Protein 6EHD (pdb70)

Structure (mmCIF, N/CA/C/O backbone):
data_6EHD
#
_entry.id   6EHD
#
_cell.length_a   143.880
_cell.length_b   75.840
_cell.length_c   49.670
_cell.angle_alpha   90.00
_cell.angle_beta   92.06
_cell.angle_gamma   90.00
#
_symmetry.space_group_name_H-M   'C 1 2 1'
#
loop_
_entity.id
_entity.type
_entity.pdbx_description
1 polymer 'OmpT protein'
2 non-polymer (HYDROXYETHYLOXY)TRI(ETHYLOXY)OCTANE
3 non-polymer '2-(N-MORPHOLINO)-ETHANESULFONIC ACID'
4 water water
#
loop_
_atom_site.group_PDB
_atom_site.id
_atom_site.type_symbol
_atom_site.label_atom_id
_atom_site.label_alt_id
_atom_site.label_comp_id
_atom_site.label_asym_id
_atom_site.label_entity_id
_atom_site.label_seq_id
_atom_site.pdbx_PDB_ins_code
_atom_site.Cartn_x
_atom_site.Cartn_y
_atom_site.Cartn_z
_atom_site.occupancy
_atom_site.B_iso_or_equiv
_atom_site.auth_seq_id
_atom_site.auth_comp_id
_atom_site.auth_asym_id
_atom_site.auth_atom_id
_atom_site.pdbx_PDB_model_num
ATOM 1 N N . ALA A 1 1 ? 27.396 14.020 7.697 1.00 86.57 1 ALA A N 1
ATOM 2 C CA . ALA A 1 1 ? 28.308 15.201 7.790 1.00 78.29 1 ALA A CA 1
ATOM 3 C C . ALA A 1 1 ? 27.980 16.228 6.692 1.00 81.54 1 ALA A C 1
ATOM 4 O O . ALA A 1 1 ? 26.994 16.053 5.973 1.00 84.80 1 ALA A O 1
ATOM 6 N N . GLU A 1 2 ? 28.795 17.284 6.578 1.00 91.92 2 GLU A N 1
ATOM 7 C CA . GLU A 1 2 ? 28.593 18.364 5.584 1.00 91.47 2 GLU A CA 1
ATOM 8 C C . GLU A 1 2 ? 28.463 17.847 4.109 1.00 84.13 2 GLU A C 1
ATOM 9 O O . GLU A 1 2 ? 29.464 17.772 3.380 1.00 46.82 2 GLU A O 1
ATOM 15 N N . ILE A 1 3 ? 27.227 17.497 3.706 1.00 93.07 3 ILE A N 1
ATOM 16 C CA . ILE A 1 3 ? 26.873 17.249 2.280 1.00 103.24 3 ILE A CA 1
ATOM 17 C C . ILE A 1 3 ? 27.142 18.495 1.375 1.00 102.35 3 ILE A C 1
ATOM 18 O O . ILE A 1 3 ? 26.378 19.469 1.400 1.00 94.29 3 ILE A O 1
ATOM 23 N N . LEU A 1 4 ? 28.247 18.459 0.612 1.00 102.94 4 LEU A N 1
ATOM 24 C CA . LEU A 1 4 ? 28.508 19.417 -0.481 1.00 105.75 4 LEU A CA 1
ATOM 25 C C . LEU A 1 4 ? 27.607 19.100 -1.678 1.00 105.92 4 LEU A C 1
ATOM 26 O O . LEU A 1 4 ? 26.973 19.999 -2.233 1.00 114.64 4 LEU A O 1
ATOM 31 N N . LYS A 1 5 ? 27.579 17.825 -2.068 1.00 105.73 5 LYS A N 1
ATOM 32 C CA . LYS A 1 5 ? 26.841 17.332 -3.239 1.00 102.74 5 LYS A CA 1
ATOM 33 C C . LYS A 1 5 ? 25.914 16.159 -2.784 1.00 100.19 5 LYS A C 1
ATOM 34 O O . LYS A 1 5 ? 26.186 15.541 -1.733 1.00 71.52 5 LYS A O 1
ATOM 40 N N . SER A 1 6 ? 24.814 15.907 -3.532 1.00 95.21 6 SER A N 1
ATOM 41 C CA . SER A 1 6 ? 23.836 14.807 -3.249 1.00 94.78 6 SER A CA 1
ATOM 42 C C . SER A 1 6 ? 22.829 14.515 -4.420 1.00 98.30 6 SER A C 1
ATOM 43 O O . SER A 1 6 ? 22.268 15.460 -4.967 1.00 95.38 6 SER A O 1
ATOM 46 N N . ASP A 1 7 ? 22.621 13.222 -4.768 1.00 100.98 7 ASP A N 1
ATOM 47 C CA . ASP A 1 7 ? 21.670 12.703 -5.825 1.00 98.51 7 ASP A CA 1
ATOM 48 C C . ASP A 1 7 ? 21.801 11.137 -5.936 1.00 100.90 7 ASP A C 1
ATOM 49 O O . ASP A 1 7 ? 21.520 10.443 -4.960 1.00 103.90 7 ASP A O 1
ATOM 54 N N . ALA A 1 8 ? 22.189 10.585 -7.098 1.00 89.65 8 ALA A N 1
ATOM 55 C CA . ALA A 1 8 ? 22.826 9.270 -7.173 1.00 74.91 8 ALA A CA 1
ATOM 56 C C . ALA A 1 8 ? 24.296 9.363 -6.687 1.00 75.19 8 ALA A C 1
ATOM 57 O O . ALA A 1 8 ? 24.918 8.328 -6.340 1.00 53.56 8 ALA A O 1
ATOM 59 N N . GLY A 1 9 ? 24.860 10.585 -6.703 1.00 64.61 9 GLY A N 1
ATOM 60 C CA . GLY A 1 9 ? 26.196 10.868 -6.136 1.00 62.13 9 GLY A CA 1
ATOM 61 C C . GLY A 1 9 ? 26.114 11.725 -4.863 1.00 61.92 9 GLY A C 1
ATOM 62 O O . GLY A 1 9 ? 25.232 12.574 -4.776 1.00 54.99 9 GLY A O 1
ATOM 63 N N . THR A 1 10 ? 27.017 11.503 -3.900 1.00 54.09 10 THR A N 1
ATOM 64 C CA . THR A 1 10 ? 27.176 12.365 -2.678 1.00 45.81 10 THR A CA 1
ATOM 65 C C . THR A 1 10 ? 28.631 12.634 -2.402 1.00 42.98 10 THR A C 1
ATOM 66 O O . THR A 1 10 ? 29.498 11.739 -2.577 1.00 38.23 10 THR A O 1
ATOM 70 N N . VAL A 1 11 ? 28.956 13.872 -2.007 1.00 37.41 11 VAL A N 1
ATOM 71 C CA . VAL A 1 11 ? 30.286 14.228 -1.631 1.00 35.00 11 VAL A CA 1
ATOM 72 C C . VAL A 1 11 ? 30.116 14.749 -0.131 1.00 45.38 11 VAL A C 1
ATOM 73 O O . VAL A 1 11 ? 29.315 15.652 0.082 1.00 40.12 11 VAL A O 1
ATOM 77 N N . ASP A 1 12 ? 30.769 14.096 0.851 1.00 39.90 12 ASP A N 1
ATOM 78 C CA A ASP A 1 12 ? 30.610 14.466 2.283 0.50 37.88 12 ASP A CA 1
ATOM 79 C CA B ASP A 1 12 ? 30.624 14.363 2.333 0.50 37.38 12 ASP A CA 1
ATOM 80 C C . ASP A 1 12 ? 31.934 14.957 2.810 1.00 37.17 12 ASP A C 1
ATOM 81 O O . ASP A 1 12 ? 32.904 14.254 2.816 1.00 35.38 12 ASP A O 1
ATOM 90 N N . PHE A 1 13 ? 31.985 16.222 3.233 1.00 34.43 13 PHE A N 1
ATOM 91 C CA . PHE A 1 13 ? 33.179 16.780 3.893 1.00 37.15 13 PHE A CA 1
ATOM 92 C C . PHE A 1 13 ? 32.979 16.550 5.417 1.00 35.79 13 PHE A C 1
ATOM 93 O O . PHE A 1 13 ? 31.900 16.820 5.911 1.00 39.66 13 PHE A O 1
ATOM 101 N N . TYR A 1 14 ? 33.949 15.941 6.098 1.00 31.30 14 TYR A N 1
ATOM 102 C CA . TYR A 1 14 ? 33.707 15.495 7.528 1.00 29.34 14 TYR A CA 1
ATOM 103 C C . TYR A 1 14 ? 34.975 15.720 8.300 1.00 32.83 14 TYR A C 1
ATOM 104 O O . TYR A 1 14 ? 36.017 15.911 7.710 1.00 27.96 14 TYR A O 1
ATOM 113 N N . GLY A 1 15 ? 34.907 15.682 9.659 1.00 28.96 15 GLY A N 1
ATOM 114 C CA . GLY A 1 15 ? 36.125 15.696 10.427 1.00 28.68 15 GLY A CA 1
ATOM 115 C C . GLY A 1 15 ? 35.840 15.778 11.973 1.00 25.42 15 GLY A C 1
ATOM 116 O O . GLY A 1 15 ? 34.650 15.787 12.380 1.00 26.34 15 GLY A O 1
ATOM 117 N N . GLN A 1 16 ? 36.938 15.917 12.687 1.00 26.26 16 GLN A N 1
ATOM 118 C CA . GLN A 1 16 ? 36.926 16.112 14.198 1.00 25.49 16 GLN A CA 1
ATOM 119 C C . GLN A 1 16 ? 38.034 17.020 14.604 1.00 27.01 16 GLN A C 1
ATOM 120 O O . GLN A 1 16 ? 39.200 16.831 14.157 1.00 26.61 16 GLN A O 1
ATOM 126 N N . LEU A 1 17 ? 37.743 18.006 15.470 1.00 25.07 17 LEU A N 1
ATOM 127 C CA . LEU A 1 17 ? 38.823 18.670 16.212 1.00 22.90 17 LEU A CA 1
ATOM 128 C C . LEU A 1 17 ? 38.790 18.223 17.692 1.00 23.04 17 LEU A C 1
ATOM 129 O O . LEU A 1 17 ? 37.709 18.054 18.230 1.00 26.29 17 LEU A O 1
ATOM 134 N N . ARG A 1 18 ? 39.948 17.910 18.226 1.00 23.63 18 ARG A N 1
ATOM 135 C CA . ARG A 1 18 ? 40.088 17.385 19.616 1.00 25.78 18 ARG A CA 1
ATOM 136 C C . ARG A 1 18 ? 41.059 18.254 20.454 1.00 29.13 18 ARG A C 1
ATOM 137 O O . ARG A 1 18 ? 42.121 18.671 19.968 1.00 30.22 18 ARG A O 1
ATOM 145 N N . THR A 1 19 ? 40.721 18.472 21.729 1.00 26.33 19 THR A N 1
ATOM 146 C CA . THR A 1 19 ? 41.683 18.973 22.740 1.00 24.42 19 THR A CA 1
ATOM 147 C C . THR A 1 19 ? 41.728 17.984 23.926 1.00 27.53 19 THR A C 1
ATOM 148 O O . THR A 1 19 ? 40.689 17.699 24.511 1.00 25.07 19 THR A O 1
ATOM 152 N N . GLU A 1 20 ? 42.894 17.469 24.232 1.00 24.40 20 GLU A N 1
ATOM 153 C CA . GLU A 1 20 ? 43.090 16.409 25.283 1.00 28.46 20 GLU A CA 1
ATOM 154 C C . GLU A 1 20 ? 44.284 16.786 26.199 1.00 30.02 20 GLU A C 1
ATOM 155 O O . GLU A 1 20 ? 45.337 17.267 25.695 1.00 30.23 20 GLU A O 1
ATOM 161 N N . LEU A 1 21 ? 44.087 16.596 27.508 1.00 28.48 21 LEU A N 1
ATOM 162 C CA . LEU A 1 21 ? 45.109 16.774 28.546 1.00 25.69 21 LEU A CA 1
ATOM 163 C C . LEU A 1 21 ? 45.324 15.418 29.203 1.00 29.23 21 LEU A C 1
ATOM 164 O O . LEU A 1 21 ? 44.323 14.796 29.634 1.00 26.84 21 LEU A O 1
ATOM 169 N N . LYS A 1 22 ? 46.586 14.975 29.237 1.00 28.25 22 LYS A N 1
ATOM 170 C CA . LYS A 1 22 ? 46.964 13.676 29.843 1.00 33.27 22 LYS A CA 1
ATOM 171 C C . LYS A 1 22 ? 47.895 13.864 31.071 1.00 40.31 22 LYS A C 1
ATOM 172 O O . LYS A 1 22 ? 48.874 14.673 30.993 1.00 34.63 22 LYS A O 1
ATOM 178 N N . PHE A 1 23 ? 47.566 13.172 32.179 1.00 32.19 23 PHE A N 1
ATOM 179 C CA . PHE A 1 23 ? 48.347 13.266 33.442 1.00 31.82 23 PHE A CA 1
ATOM 180 C C . PHE A 1 23 ? 48.869 11.869 33.767 1.00 36.49 23 PHE A C 1
ATOM 181 O O . PHE A 1 23 ? 48.126 11.029 34.284 1.00 33.47 23 PHE A O 1
ATOM 189 N N . LEU A 1 24 ? 50.085 11.589 33.354 1.00 34.58 24 LEU A N 1
ATOM 190 C CA . LEU A 1 24 ? 50.672 10.241 33.502 1.00 41.85 24 LEU A CA 1
ATOM 191 C C . LEU A 1 24 ? 51.544 10.196 34.793 1.00 46.45 24 LEU A C 1
ATOM 192 O O . LEU A 1 24 ? 52.274 11.132 35.047 1.00 45.83 24 LEU A O 1
ATOM 197 N N . GLU A 1 25 ? 51.403 9.157 35.610 1.00 47.22 25 GLU A N 1
ATOM 198 C CA . GLU A 1 25 ? 52.286 8.956 36.825 1.00 49.41 25 GLU A CA 1
ATOM 199 C C . GLU A 1 25 ? 53.718 9.459 36.610 1.00 56.07 25 GLU A C 1
ATOM 200 O O . GLU A 1 25 ? 54.395 8.995 35.665 1.00 53.94 25 GLU A O 1
ATOM 206 N N . ASP A 1 26 ? 54.152 10.413 37.462 1.00 59.85 26 ASP A N 1
ATOM 207 C CA . ASP A 1 26 ? 55.538 10.943 37.500 1.00 67.88 26 ASP A CA 1
ATOM 208 C C . ASP A 1 26 ? 55.884 11.823 36.301 1.00 70.77 26 ASP A C 1
ATOM 209 O O . ASP A 1 26 ? 57.058 11.864 35.891 1.00 69.52 26 ASP A O 1
ATOM 214 N N . LYS A 1 27 ? 54.890 12.529 35.748 1.00 60.90 27 LYS A N 1
ATOM 215 C CA . LYS A 1 27 ? 55.142 13.418 34.595 1.00 57.45 27 LYS A CA 1
ATOM 216 C C . LYS A 1 27 ? 54.315 14.671 34.703 1.00 51.74 27 LYS A C 1
ATOM 217 O O . LYS A 1 27 ? 53.290 14.678 35.382 1.00 53.79 27 LYS A O 1
ATOM 223 N N . ASP A 1 28 ? 54.766 15.747 34.060 1.00 49.00 28 ASP A N 1
ATOM 224 C CA . ASP A 1 28 ? 53.993 16.980 33.983 1.00 50.73 28 ASP A CA 1
ATOM 225 C C . ASP A 1 28 ? 52.832 16.750 33.004 1.00 41.10 28 ASP A C 1
ATOM 226 O O . ASP A 1 28 ? 52.995 15.991 32.061 1.00 40.86 28 ASP A O 1
ATOM 231 N N . PRO A 1 29 ? 51.730 17.476 33.171 1.00 42.96 29 PRO A N 1
ATOM 232 C CA . PRO A 1 29 ? 50.605 17.440 32.209 1.00 44.04 29 PRO A CA 1
ATOM 233 C C . PRO A 1 29 ? 50.984 17.718 30.743 1.00 46.67 29 PRO A C 1
ATOM 234 O O . PRO A 1 29 ? 51.759 18.589 30.463 1.00 41.22 29 PRO A O 1
ATOM 238 N N . THR A 1 30 ? 50.381 16.992 29.813 1.00 39.71 30 THR A N 1
ATOM 239 C CA . THR A 1 30 ? 50.600 17.104 28.363 1.00 42.74 30 THR A CA 1
ATOM 240 C C . THR A 1 30 ? 49.295 17.638 27.738 1.00 45.77 30 THR A C 1
ATOM 241 O O . THR A 1 30 ? 48.180 17.305 28.196 1.00 37.37 30 THR A O 1
ATOM 245 N N . ILE A 1 31 ? 49.390 18.554 26.783 1.00 40.80 31 ILE A N 1
ATOM 246 C CA . ILE A 1 31 ? 48.185 19.168 26.202 1.00 37.13 31 ILE A CA 1
ATOM 247 C C . ILE A 1 31 ? 48.365 18.917 24.708 1.00 47.35 31 ILE A C 1
ATOM 248 O O . ILE A 1 31 ? 49.458 18.801 24.222 1.00 44.46 31 ILE A O 1
ATOM 253 N N . GLY A 1 32 ? 47.332 18.876 23.928 1.00 45.15 32 GLY A N 1
ATOM 254 C CA . GLY A 1 32 ? 47.643 18.569 22.496 1.00 54.42 32 GLY A CA 1
ATOM 255 C C . GLY A 1 32 ? 48.048 17.172 21.96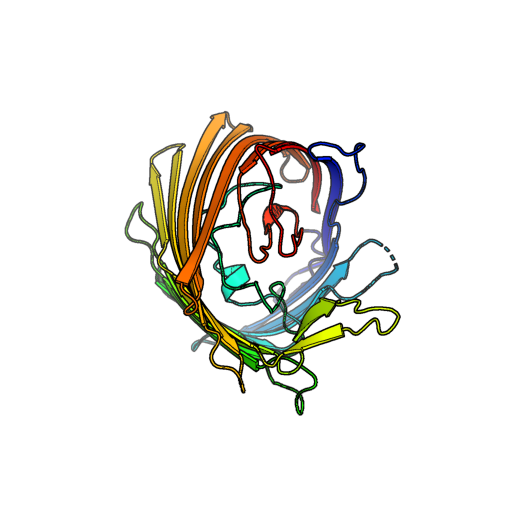8 1.00 55.00 32 GLY A C 1
ATOM 256 O O . GLY A 1 32 ? 48.513 17.057 20.805 1.00 59.30 32 GLY A O 1
ATOM 257 N N . SER A 1 33 ? 47.765 16.085 22.687 1.00 54.57 33 SER A N 1
ATOM 258 C CA . SER A 1 33 ? 47.815 14.718 22.033 1.00 52.78 33 SER A CA 1
ATOM 259 C C . SER A 1 33 ? 46.534 14.393 21.222 1.00 64.90 33 SER A C 1
ATOM 260 O O . SER A 1 33 ? 46.432 13.322 20.555 1.00 51.65 33 SER A O 1
ATOM 263 N N . GLY A 1 34 ? 45.534 15.287 21.294 1.00 58.72 34 GLY A N 1
ATOM 264 C CA . GLY A 1 34 ? 44.276 15.085 20.592 1.00 54.54 34 GLY A CA 1
ATOM 265 C C . GLY A 1 34 ? 44.431 14.937 19.086 1.00 58.78 34 GLY A C 1
ATOM 266 O O . GLY A 1 34 ? 44.731 15.959 18.449 1.00 41.59 34 GLY A O 1
ATOM 267 N N . SER A 1 35 ? 44.095 13.713 18.576 1.00 42.10 35 SER A N 1
ATOM 268 C CA . SER A 1 35 ? 44.081 13.257 17.158 1.00 38.16 35 SER A CA 1
ATOM 269 C C . SER A 1 35 ? 42.993 13.836 16.140 1.00 36.87 35 SER A C 1
ATOM 270 O O . SER A 1 35 ? 42.201 13.172 15.506 1.00 37.99 35 SER A O 1
ATOM 273 N N . SER A 1 36 ? 43.176 15.073 15.808 1.00 31.33 36 SER A N 1
ATOM 274 C CA . SER A 1 36 ? 42.250 15.773 14.934 1.00 29.11 36 SER A CA 1
ATOM 275 C C . SER A 1 36 ? 42.432 15.345 13.443 1.00 26.87 36 SER A C 1
ATOM 276 O O . SER A 1 36 ? 43.547 15.030 13.034 1.00 29.73 36 SER A O 1
ATOM 279 N N . ARG A 1 37 ? 41.370 15.436 12.679 1.00 24.44 37 ARG A N 1
ATOM 280 C CA . ARG A 1 37 ? 41.418 15.019 11.249 1.00 28.15 37 ARG A CA 1
ATOM 281 C C . ARG A 1 37 ? 40.348 15.672 10.418 1.00 30.16 37 ARG A C 1
ATOM 282 O O . ARG A 1 37 ? 39.359 16.144 10.940 1.00 29.45 37 ARG A O 1
ATOM 290 N N . ALA A 1 38 ? 40.501 15.641 9.056 1.00 28.74 38 ALA A N 1
ATOM 291 C CA . ALA A 1 38 ? 39.490 16.144 8.189 1.00 28.26 38 ALA A CA 1
ATOM 292 C C . ALA A 1 38 ? 39.591 15.363 6.836 1.00 29.71 38 ALA A C 1
ATOM 293 O O . ALA A 1 38 ? 40.643 15.068 6.400 1.00 29.62 38 ALA A O 1
ATOM 295 N N . GLY A 1 39 ? 38.483 15.024 6.248 1.00 29.02 39 GLY A N 1
ATOM 296 C CA . GLY A 1 39 ? 38.519 14.277 4.927 1.00 28.34 39 GLY A CA 1
ATOM 297 C C . GLY A 1 39 ? 37.327 14.590 4.023 1.00 30.92 39 GLY A C 1
ATOM 298 O O . GLY A 1 39 ? 36.429 15.397 4.373 1.00 31.84 39 GLY A O 1
ATOM 299 N N . VAL A 1 40 ? 37.297 13.891 2.860 1.00 28.70 40 VAL A N 1
ATOM 300 C CA . VAL A 1 40 ? 36.169 13.881 1.946 1.00 29.92 40 VAL A CA 1
ATOM 301 C C . VAL A 1 40 ? 35.903 12.443 1.523 1.00 27.59 40 VAL A C 1
ATOM 302 O O . VAL A 1 40 ? 36.867 11.674 1.322 1.00 31.25 40 VAL A O 1
ATOM 306 N N . ASP A 1 41 ? 34.629 12.095 1.534 1.00 28.99 41 ASP A N 1
ATOM 307 C CA . ASP A 1 41 ? 34.070 10.769 1.220 1.00 31.61 41 ASP A CA 1
ATOM 308 C C . ASP A 1 41 ? 33.038 10.936 0.088 1.00 35.31 41 ASP A C 1
ATOM 309 O O . ASP A 1 41 ? 31.900 11.438 0.288 1.00 37.60 41 ASP A O 1
ATOM 314 N N . ALA A 1 42 ? 33.426 10.502 -1.125 1.00 33.02 42 ALA A N 1
ATOM 315 C CA . ALA A 1 42 ? 32.565 10.580 -2.315 1.00 30.93 42 ALA A CA 1
ATOM 316 C C . ALA A 1 42 ? 32.024 9.173 -2.718 1.00 30.43 42 ALA A C 1
ATOM 317 O O . ALA A 1 42 ? 32.796 8.209 -2.735 1.00 30.77 42 ALA A O 1
ATOM 319 N N . ASN A 1 43 ? 30.717 9.061 -2.909 1.00 33.92 43 ASN A N 1
ATOM 320 C CA . ASN A 1 43 ? 30.030 7.799 -3.241 1.00 37.94 43 ASN A CA 1
ATOM 321 C C . ASN A 1 43 ? 29.159 8.004 -4.480 1.00 42.98 43 ASN A C 1
ATOM 322 O O . ASN A 1 43 ? 28.543 9.069 -4.664 1.00 41.11 43 ASN A O 1
ATOM 327 N N . TYR A 1 44 ? 29.132 6.991 -5.348 1.00 36.84 44 TYR A N 1
ATOM 328 C CA . TYR A 1 44 ? 28.283 7.059 -6.517 1.00 38.79 44 TYR A CA 1
ATOM 329 C C . TYR A 1 44 ? 27.712 5.679 -6.814 1.00 38.23 44 TYR A C 1
ATOM 330 O O . TYR A 1 44 ? 28.471 4.728 -6.975 1.00 36.51 44 TYR A O 1
ATOM 339 N N . THR A 1 45 ? 26.393 5.581 -6.907 1.00 36.35 45 THR A N 1
ATOM 340 C CA . THR A 1 45 ? 25.691 4.353 -7.226 1.00 40.22 45 THR A CA 1
ATOM 341 C C . THR A 1 45 ? 25.479 4.277 -8.743 1.00 40.44 45 THR A C 1
ATOM 342 O O . THR A 1 45 ? 24.850 5.150 -9.346 1.00 41.72 45 THR A O 1
ATOM 346 N N . VAL A 1 46 ? 26.029 3.264 -9.358 1.00 38.81 46 VAL A N 1
ATOM 347 C CA . VAL A 1 46 ? 25.911 3.039 -10.851 1.00 40.01 46 VAL A CA 1
ATOM 348 C C . VAL A 1 46 ? 24.574 2.353 -11.092 1.00 46.86 46 VAL A C 1
ATOM 349 O O . VAL A 1 46 ? 23.767 2.830 -11.871 1.00 50.67 46 VAL A O 1
ATOM 353 N N . ASN A 1 47 ? 24.306 1.276 -10.366 1.00 46.49 47 ASN A N 1
ATOM 354 C CA . ASN A 1 47 ? 23.000 0.649 -10.305 1.00 48.57 47 ASN A CA 1
ATOM 355 C C . ASN A 1 47 ? 22.820 -0.216 -9.042 1.00 57.22 47 ASN A C 1
ATOM 356 O O . ASN A 1 47 ? 23.676 -0.222 -8.173 1.00 51.73 47 ASN A O 1
ATOM 361 N N . ASP A 1 48 ? 21.671 -0.890 -8.945 1.00 57.22 48 ASP A N 1
ATOM 362 C CA . ASP A 1 48 ? 21.334 -1.886 -7.931 1.00 62.90 48 ASP A CA 1
ATOM 363 C C . ASP A 1 48 ? 22.489 -2.848 -7.539 1.00 54.72 48 ASP A C 1
ATOM 364 O O . ASP A 1 48 ? 22.545 -3.345 -6.426 1.00 58.76 48 ASP A O 1
ATOM 369 N N . SER A 1 49 ? 23.346 -3.151 -8.503 1.00 44.51 49 SER A N 1
ATOM 370 C CA . SER A 1 49 ? 24.419 -4.114 -8.378 1.00 47.21 49 SER A CA 1
ATOM 371 C C . SER A 1 49 ? 25.867 -3.525 -8.276 1.00 40.65 49 SER A C 1
ATOM 372 O O . SER A 1 49 ? 26.833 -4.287 -8.269 1.00 37.92 49 SER A O 1
ATOM 375 N N . LEU A 1 50 ? 26.041 -2.210 -8.246 1.00 37.45 50 LEU A N 1
ATOM 376 C CA . LEU A 1 50 ? 27.421 -1.683 -8.334 1.00 34.69 50 LEU A CA 1
ATOM 377 C C . LEU A 1 50 ? 27.485 -0.240 -7.843 1.00 35.91 50 LEU A C 1
ATOM 378 O O . LEU A 1 50 ? 26.735 0.660 -8.353 1.00 33.61 50 LEU A O 1
ATOM 383 N N . ALA A 1 51 ? 28.441 0.021 -6.957 1.00 34.49 51 ALA A N 1
ATOM 384 C CA . ALA A 1 51 ? 28.721 1.396 -6.474 1.00 32.55 51 ALA A CA 1
ATOM 385 C C . ALA A 1 51 ? 30.226 1.644 -6.308 1.00 31.57 51 ALA A C 1
ATOM 386 O O . ALA A 1 51 ? 30.991 0.720 -6.116 1.00 30.09 51 ALA A O 1
ATOM 388 N N . LEU A 1 52 ? 30.666 2.896 -6.428 1.00 28.49 52 LEU A N 1
ATOM 389 C CA . LEU A 1 52 ? 32.056 3.295 -6.356 1.00 28.21 52 LEU A CA 1
ATOM 390 C C . LEU A 1 52 ? 32.241 4.335 -5.174 1.00 28.92 52 LEU A C 1
ATOM 391 O O . LEU A 1 52 ? 31.312 5.093 -4.863 1.00 34.96 52 LEU A O 1
ATOM 396 N N . GLN A 1 53 ? 33.415 4.333 -4.605 1.00 28.16 53 GLN A N 1
ATOM 397 C CA . GLN A 1 53 ? 33.797 5.199 -3.495 1.00 28.81 53 GLN A CA 1
ATOM 398 C C . GLN A 1 53 ? 35.196 5.702 -3.697 1.00 30.09 53 GLN A C 1
ATOM 399 O O . GLN A 1 53 ? 36.117 4.978 -4.082 1.00 27.62 53 GLN A O 1
ATOM 405 N N . GLY A 1 54 ? 35.390 6.991 -3.409 1.00 26.53 54 GLY A N 1
ATOM 406 C CA . GLY A 1 54 ? 36.738 7.556 -3.338 1.00 27.45 54 GLY A CA 1
ATOM 407 C C . GLY A 1 54 ? 36.824 8.389 -1.999 1.00 32.10 54 GLY A C 1
ATOM 408 O O . GLY A 1 54 ? 36.040 9.251 -1.798 1.00 31.60 54 GLY A O 1
ATOM 409 N N . LYS A 1 55 ? 37.779 8.087 -1.142 1.00 28.67 55 LYS A N 1
ATOM 410 C CA . LYS A 1 55 ? 37.892 8.747 0.222 1.00 28.47 55 LYS A CA 1
ATOM 411 C C . LYS A 1 55 ? 39.320 9.139 0.501 1.00 29.53 55 LYS A C 1
ATOM 412 O O . LYS A 1 55 ? 40.249 8.350 0.274 1.00 29.50 55 LYS A O 1
ATOM 418 N N . VAL A 1 56 ? 39.559 10.332 1.105 1.00 25.27 56 VAL A N 1
ATOM 419 C CA . VAL A 1 56 ? 40.859 10.664 1.517 1.00 26.63 56 VAL A CA 1
ATOM 420 C C . VAL A 1 56 ? 40.708 11.446 2.875 1.00 28.51 56 VAL A C 1
ATOM 421 O O . VAL A 1 56 ? 39.750 12.148 3.031 1.00 28.82 56 VAL A O 1
ATOM 425 N N . GLU A 1 57 ? 41.603 11.160 3.790 1.00 29.36 57 GLU A N 1
ATOM 426 C CA . GLU A 1 57 ? 41.573 11.735 5.161 1.00 27.99 57 GLU A CA 1
ATOM 427 C C . GLU A 1 57 ? 42.925 12.225 5.492 1.00 29.42 57 GLU A C 1
ATOM 428 O O . GLU A 1 57 ? 43.929 11.473 5.356 1.00 28.88 57 GLU A O 1
ATOM 434 N N . PHE A 1 58 ? 43.005 13.455 6.011 1.00 29.82 58 PHE A N 1
ATOM 435 C CA . PHE A 1 58 ? 44.267 14.065 6.396 1.00 28.81 58 PHE A CA 1
ATOM 436 C C . PHE A 1 58 ? 44.314 14.375 7.954 1.00 32.90 58 PHE A C 1
ATOM 437 O O . PHE A 1 58 ? 43.277 14.572 8.589 1.00 28.80 58 PHE A O 1
ATOM 445 N N . ALA A 1 59 ? 45.496 14.371 8.516 1.00 35.72 59 ALA A N 1
ATOM 446 C CA . ALA A 1 59 ? 45.691 14.728 9.922 1.00 39.01 59 ALA A CA 1
ATOM 447 C C . ALA A 1 59 ? 45.831 16.187 9.947 1.00 51.75 59 ALA A C 1
ATOM 448 O O . ALA A 1 59 ? 46.399 16.799 9.015 1.00 48.22 59 ALA A O 1
ATOM 450 N N . LEU A 1 60 ? 45.375 16.744 11.070 1.00 60.64 60 LEU A N 1
ATOM 451 C CA . LEU A 1 60 ? 45.356 18.184 11.257 1.00 62.28 60 LEU A CA 1
ATOM 452 C C . LEU A 1 60 ? 46.414 18.506 12.304 1.00 71.80 60 LEU A C 1
ATOM 453 O O . LEU A 1 60 ? 46.132 18.501 13.522 1.00 70.05 60 LEU A O 1
ATOM 458 N N . LYS A 1 61 ? 47.637 18.735 11.792 1.00 75.73 61 LYS A N 1
ATOM 459 C CA . LYS A 1 61 ? 48.799 19.095 12.590 1.00 82.94 61 LYS A CA 1
ATOM 460 C C . LYS A 1 61 ? 49.168 20.568 12.362 1.00 84.61 61 LYS A C 1
ATOM 461 O O . LYS A 1 61 ? 49.034 21.397 13.261 1.00 84.30 61 LYS A O 1
ATOM 467 N N . ASP A 1 65 ? 53.940 19.197 8.423 1.00 84.73 65 ASP A N 1
ATOM 468 C CA . ASP A 1 65 ? 52.661 19.561 9.019 1.00 86.24 65 ASP A CA 1
ATOM 469 C C . ASP A 1 65 ? 51.557 18.554 8.575 1.00 87.86 65 ASP A C 1
ATOM 470 O O . ASP A 1 65 ? 51.457 17.481 9.186 1.00 82.69 65 ASP A O 1
ATOM 475 N N . MET A 1 66 ? 50.777 18.844 7.518 1.00 81.37 66 MET A N 1
ATOM 476 C CA . MET A 1 66 ? 49.642 17.967 7.099 1.00 84.08 66 MET A CA 1
ATOM 477 C C . MET A 1 66 ? 50.097 16.729 6.291 1.00 76.31 66 MET A C 1
ATOM 478 O O . MET A 1 66 ? 51.060 16.796 5.508 1.00 64.22 66 MET A O 1
ATOM 483 N N . TYR A 1 67 ? 49.406 15.605 6.493 1.00 54.04 67 TYR A N 1
ATOM 484 C CA . TYR A 1 67 ? 49.833 14.338 5.926 1.00 45.54 67 TYR A CA 1
ATOM 485 C C . TYR A 1 67 ? 48.580 13.448 5.742 1.00 44.27 67 TYR A C 1
ATOM 486 O O . TYR A 1 67 ? 47.560 13.661 6.384 1.00 37.75 67 TYR A O 1
ATOM 495 N N . VAL A 1 68 ? 48.694 12.454 4.876 1.00 36.50 68 VAL A N 1
ATOM 496 C CA . VAL A 1 68 ? 47.560 11.585 4.485 1.00 34.80 68 VAL A CA 1
ATOM 497 C C . VAL A 1 68 ? 47.388 10.443 5.483 1.00 34.40 68 VAL A C 1
ATOM 498 O O . VAL A 1 68 ? 48.349 9.670 5.737 1.00 35.89 68 VAL A O 1
ATOM 502 N N . ARG A 1 69 ? 46.198 10.332 6.088 1.00 32.03 69 ARG A N 1
ATOM 503 C CA . ARG A 1 69 ? 45.954 9.215 7.064 1.00 33.02 69 ARG A CA 1
ATOM 504 C C . ARG A 1 69 ? 45.441 7.957 6.353 1.00 30.40 69 ARG A C 1
ATOM 505 O O . ARG A 1 69 ? 45.873 6.830 6.667 1.00 32.18 69 ARG A O 1
ATOM 513 N N . ASN A 1 70 ? 44.447 8.168 5.475 1.00 30.41 70 ASN A N 1
ATOM 514 C CA . ASN A 1 70 ? 43.850 7.085 4.625 1.00 28.06 70 ASN A CA 1
ATOM 515 C C . ASN A 1 70 ? 43.662 7.641 3.224 1.00 29.68 70 ASN A C 1
ATOM 516 O O . ASN A 1 70 ? 43.351 8.832 3.076 1.00 27.56 70 ASN A O 1
ATOM 521 N N . HIS A 1 71 ? 43.700 6.739 2.213 1.00 28.09 71 HIS A N 1
ATOM 522 C CA . HIS A 1 71 ? 43.420 7.114 0.802 1.00 29.09 71 HIS A CA 1
ATOM 523 C C . HIS A 1 71 ? 42.909 5.833 0.097 1.00 26.51 71 HIS A C 1
ATOM 524 O O . HIS A 1 71 ? 43.642 4.845 -0.010 1.00 30.99 71 HIS A O 1
ATOM 531 N N . ILE A 1 72 ? 41.643 5.864 -0.279 1.00 27.30 72 ILE A N 1
ATOM 532 C CA . ILE A 1 72 ? 40.899 4.651 -0.611 1.00 30.89 72 ILE A CA 1
ATOM 533 C C . ILE A 1 72 ? 40.147 4.818 -1.939 1.00 32.57 72 ILE A C 1
ATOM 534 O O . ILE A 1 72 ? 39.459 5.833 -2.162 1.00 30.81 72 ILE A O 1
ATOM 539 N N . LEU A 1 73 ? 40.204 3.762 -2.770 1.00 30.67 73 LEU A N 1
ATOM 540 C CA . LEU A 1 73 ? 39.266 3.526 -3.855 1.00 31.39 73 LEU A CA 1
ATOM 541 C C . LEU A 1 73 ? 38.464 2.242 -3.588 1.00 30.83 73 LEU A C 1
ATOM 542 O O . LEU A 1 73 ? 39.044 1.196 -3.397 1.00 30.38 73 LEU A O 1
ATOM 547 N N . GLY A 1 74 ? 37.158 2.333 -3.614 1.00 27.71 74 GLY A N 1
ATOM 548 C CA . GLY A 1 74 ? 36.263 1.270 -3.242 1.00 33.09 74 GLY A CA 1
ATOM 549 C C . GLY A 1 74 ? 35.275 0.872 -4.359 1.00 33.70 74 GLY A C 1
ATOM 550 O O . GLY A 1 74 ? 34.744 1.740 -5.077 1.00 29.10 74 GLY A O 1
ATOM 551 N N . VAL A 1 75 ? 34.971 -0.430 -4.414 1.00 30.05 75 VAL A N 1
ATOM 552 C CA . VAL A 1 75 ? 34.061 -1.004 -5.385 1.00 28.34 75 VAL A CA 1
ATOM 553 C C . VAL A 1 75 ? 33.110 -1.940 -4.656 1.00 30.24 75 VAL A C 1
ATOM 554 O O . VAL A 1 75 ? 33.558 -2.988 -4.174 1.00 30.53 75 VAL A O 1
ATOM 558 N N . LYS A 1 76 ? 31.844 -1.599 -4.600 1.00 29.66 76 LYS A N 1
ATOM 559 C CA . LYS A 1 76 ? 30.850 -2.410 -3.955 1.00 35.92 76 LYS A CA 1
ATOM 560 C C . LYS A 1 76 ? 29.948 -3.136 -4.983 1.00 36.88 76 LYS A C 1
ATOM 561 O O . LYS A 1 76 ? 29.339 -2.494 -5.826 1.00 35.55 76 LYS A O 1
ATOM 567 N N . THR A 1 77 ? 29.805 -4.437 -4.814 1.00 33.09 77 THR A N 1
ATOM 568 C CA . THR A 1 77 ? 29.130 -5.379 -5.732 1.00 36.75 77 THR A CA 1
ATOM 569 C C . THR A 1 77 ? 28.278 -6.363 -4.944 1.00 47.29 77 THR A C 1
ATOM 570 O O . THR A 1 77 ? 28.412 -6.482 -3.700 1.00 37.62 77 THR A O 1
ATOM 574 N N . ASN A 1 78 ? 27.472 -7.149 -5.657 1.00 42.84 78 ASN A N 1
ATOM 575 C CA . ASN A 1 78 ? 26.701 -8.207 -5.010 1.00 43.96 78 ASN A CA 1
ATOM 576 C C . ASN A 1 78 ? 27.544 -9.355 -4.380 1.00 39.02 78 ASN A C 1
ATOM 577 O O . ASN A 1 78 ? 26.984 -10.130 -3.633 1.00 47.31 78 ASN A O 1
ATOM 582 N N . PHE A 1 79 ? 28.827 -9.491 -4.698 1.00 34.70 79 PHE A N 1
ATOM 583 C CA . PHE A 1 79 ? 29.675 -10.494 -4.112 1.00 41.20 79 PHE A CA 1
ATOM 584 C C . PHE A 1 79 ? 30.656 -9.906 -3.053 1.00 34.30 79 PHE A C 1
ATOM 585 O O . PHE A 1 79 ? 31.624 -10.577 -2.660 1.00 35.39 79 PHE A O 1
ATOM 59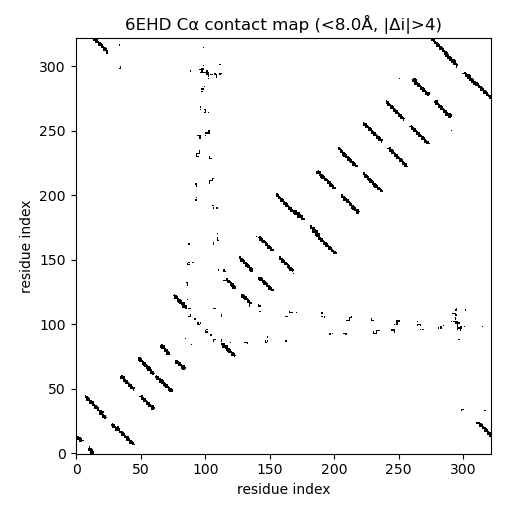3 N N . GLY A 1 80 ? 30.350 -8.707 -2.581 1.00 33.31 80 GLY A N 1
ATOM 594 C CA . GLY A 1 80 ? 31.156 -8.043 -1.526 1.00 33.11 80 GLY A CA 1
ATOM 595 C C . GLY A 1 80 ? 31.718 -6.684 -1.954 1.00 37.28 80 GLY A C 1
ATOM 596 O O . GLY A 1 80 ? 31.632 -6.316 -3.170 1.00 31.94 80 GLY A O 1
ATOM 597 N N . LYS A 1 81 ? 32.380 -5.995 -1.012 1.00 28.86 81 LYS A N 1
ATOM 598 C CA . LYS A 1 81 ? 33.042 -4.729 -1.279 1.00 28.83 81 LYS A CA 1
ATOM 599 C C . LYS A 1 81 ? 34.527 -4.928 -1.229 1.00 30.94 81 LYS A C 1
ATOM 600 O O . LYS A 1 81 ? 35.052 -5.502 -0.252 1.00 29.73 81 LYS A O 1
ATOM 606 N N . PHE A 1 82 ? 35.241 -4.357 -2.205 1.00 28.60 82 PHE A N 1
ATOM 607 C CA . PHE A 1 82 ? 36.674 -4.412 -2.314 1.00 25.82 82 PHE A CA 1
ATOM 608 C C . PHE A 1 82 ? 37.249 -2.999 -2.219 1.00 29.03 82 PHE A C 1
ATOM 609 O O . PHE A 1 82 ? 36.864 -2.118 -3.040 1.00 30.67 82 PHE A O 1
ATOM 617 N N . SER A 1 83 ? 38.193 -2.789 -1.280 1.00 26.99 83 SER A N 1
ATOM 618 C CA . SER A 1 83 ? 38.783 -1.437 -1.023 1.00 26.60 83 SER A CA 1
ATOM 619 C C . SER A 1 83 ? 40.277 -1.483 -1.140 1.00 26.27 83 SER A C 1
ATOM 620 O O . SER A 1 83 ? 40.986 -2.350 -0.539 1.00 26.47 83 SER A O 1
ATOM 623 N N . PHE A 1 84 ? 40.832 -0.531 -1.913 1.00 25.03 84 PHE A N 1
ATOM 624 C CA . PHE A 1 84 ? 42.289 -0.477 -2.213 1.00 24.89 84 PHE A CA 1
ATOM 625 C C . PHE A 1 84 ? 42.928 0.814 -1.748 1.00 26.43 84 PHE A C 1
ATOM 626 O O . PHE A 1 84 ? 42.366 1.918 -1.988 1.00 28.09 84 PHE A O 1
ATOM 634 N N . GLY A 1 85 ? 44.178 0.698 -1.272 1.00 27.42 85 GLY A N 1
ATOM 635 C CA . GLY A 1 85 ? 45.056 1.857 -0.924 1.00 31.93 85 GLY A CA 1
ATOM 636 C C . GLY A 1 85 ? 45.526 1.872 0.547 1.00 31.04 85 GLY A C 1
ATOM 637 O O . GLY A 1 85 ? 45.677 0.814 1.162 1.00 28.81 85 GLY A O 1
ATOM 638 N N . LYS A 1 86 ? 45.733 3.060 1.109 1.00 29.68 86 LYS A N 1
ATOM 639 C CA . LYS A 1 86 ? 46.361 3.255 2.460 1.00 31.13 86 LYS A CA 1
ATOM 640 C C . LYS A 1 86 ? 45.183 3.231 3.464 1.00 28.26 86 LYS A C 1
ATOM 641 O O . LYS A 1 86 ? 44.295 4.118 3.418 1.00 26.76 86 LYS A O 1
ATOM 647 N N . GLN A 1 87 ? 45.150 2.187 4.337 1.00 29.42 87 GLN A N 1
ATOM 648 C CA . GLN A 1 87 ? 43.967 1.891 5.152 1.00 27.19 87 GLN A CA 1
ATOM 649 C C . GLN A 1 87 ? 44.358 1.407 6.557 1.00 27.15 87 GLN A C 1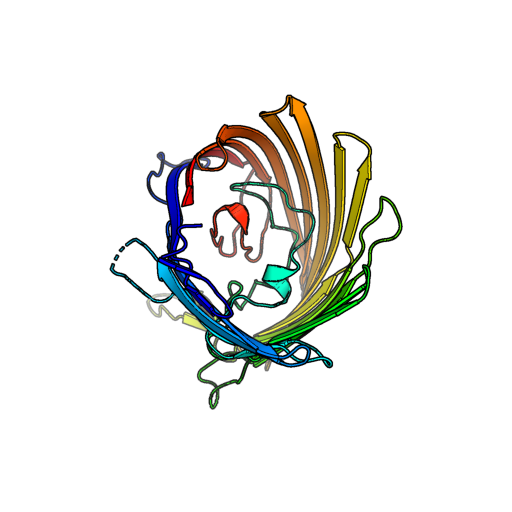
ATOM 650 O O . GLN A 1 87 ? 45.439 0.815 6.747 1.00 26.46 87 GLN A O 1
ATOM 656 N N . TRP A 1 88 ? 43.435 1.533 7.495 1.00 25.73 88 TRP A N 1
ATOM 657 C CA . TRP A 1 88 ? 43.611 0.820 8.810 1.00 25.48 88 TRP A CA 1
ATOM 658 C C . TRP A 1 88 ? 43.530 -0.707 8.565 1.00 25.63 88 TRP A C 1
ATOM 659 O O . TRP A 1 88 ? 42.820 -1.123 7.594 1.00 27.49 88 TRP A O 1
ATOM 670 N N . THR A 1 89 ? 44.136 -1.521 9.429 1.00 23.48 89 THR A N 1
ATOM 671 C CA . THR A 1 89 ? 43.946 -3.002 9.323 1.00 24.05 89 THR A CA 1
ATOM 672 C C . THR A 1 89 ? 42.497 -3.451 9.613 1.00 26.63 89 THR A C 1
ATOM 673 O O . THR A 1 89 ? 41.734 -2.777 10.353 1.00 21.72 89 THR A O 1
ATOM 677 N N . THR A 1 90 ? 42.097 -4.563 8.998 1.00 22.06 90 THR A N 1
ATOM 678 C CA . THR A 1 90 ? 40.835 -5.234 9.284 1.00 21.37 90 THR A CA 1
ATOM 679 C C . THR A 1 90 ? 40.760 -5.558 10.844 1.00 21.59 90 THR A C 1
ATOM 680 O O . THR A 1 90 ? 39.694 -5.370 11.473 1.00 21.46 90 THR A O 1
ATOM 684 N N . SER A 1 91 ? 41.903 -5.979 11.388 1.00 21.69 91 SER A N 1
ATOM 685 C CA . SER A 1 91 ? 41.992 -6.233 12.872 1.00 23.68 91 SER A CA 1
ATOM 686 C C . SER A 1 91 ? 41.642 -4.997 13.730 1.00 24.96 91 SER A C 1
ATOM 687 O O . SER A 1 91 ? 41.001 -5.120 14.821 1.00 23.73 91 SER A O 1
ATOM 690 N N . ASP A 1 92 ? 42.030 -3.819 13.264 1.00 23.18 92 ASP A N 1
ATOM 691 C CA . ASP A 1 92 ? 41.701 -2.516 13.943 1.00 22.86 92 ASP A CA 1
ATOM 692 C C . ASP A 1 92 ? 40.243 -2.183 13.785 1.00 21.98 92 ASP A C 1
ATOM 693 O O . ASP A 1 92 ? 39.627 -1.712 14.761 1.00 22.8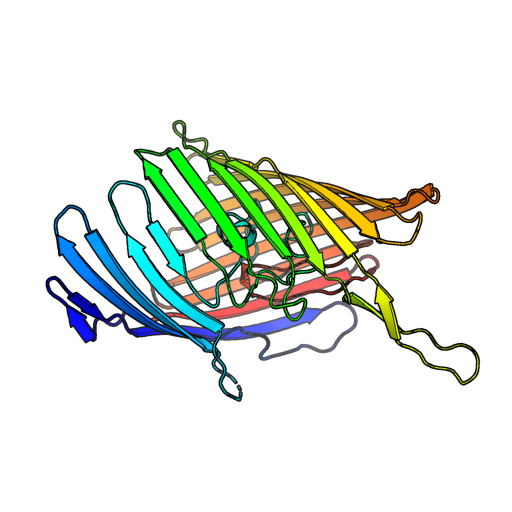2 92 ASP A O 1
ATOM 698 N N . ASP A 1 93 ? 39.649 -2.472 12.606 1.00 21.23 93 ASP A N 1
ATOM 699 C CA . ASP A 1 93 ? 38.219 -2.188 12.364 1.00 21.48 93 ASP A CA 1
ATOM 700 C C . ASP A 1 93 ? 37.374 -3.062 13.293 1.00 23.63 93 ASP A C 1
ATOM 701 O O . ASP A 1 93 ? 36.348 -2.600 13.915 1.00 23.93 93 ASP A O 1
ATOM 706 N N . VAL A 1 94 ? 37.710 -4.370 13.392 1.00 22.10 94 VAL A N 1
ATOM 707 C CA . VAL A 1 94 ? 36.889 -5.314 14.197 1.00 20.95 94 VAL A CA 1
ATOM 708 C C . VAL A 1 94 ? 37.128 -5.080 15.714 1.00 22.31 94 VAL A C 1
ATOM 709 O O . VAL A 1 94 ? 36.184 -5.042 16.480 1.00 22.50 94 VAL A O 1
ATOM 713 N N . TYR A 1 95 ? 38.375 -4.882 16.123 1.00 20.82 95 TYR A N 1
ATOM 714 C CA . TYR A 1 95 ? 38.756 -4.473 17.466 1.00 21.96 95 TYR A CA 1
ATOM 715 C C . TYR A 1 95 ? 38.328 -5.547 18.519 1.00 21.27 95 TYR A C 1
ATOM 716 O O . TYR A 1 95 ? 38.536 -6.806 18.253 1.00 22.01 95 TYR A O 1
ATOM 725 N N . GLY A 1 96 ? 37.743 -5.111 19.643 1.00 21.41 96 GLY A N 1
ATOM 726 C CA . GLY A 1 96 ? 37.386 -6.057 20.762 1.00 20.35 96 GLY A CA 1
ATOM 727 C C . GLY A 1 96 ? 36.872 -5.256 21.927 1.00 20.23 96 GLY A C 1
ATOM 728 O O . GLY A 1 96 ? 36.532 -4.077 21.740 1.00 19.50 96 GLY A O 1
ATOM 729 N N . ALA A 1 97 ? 36.797 -5.878 23.094 1.00 19.96 97 ALA A N 1
ATOM 730 C CA . ALA A 1 97 ? 36.129 -5.325 24.263 1.00 20.35 97 ALA A CA 1
ATOM 731 C C . ALA A 1 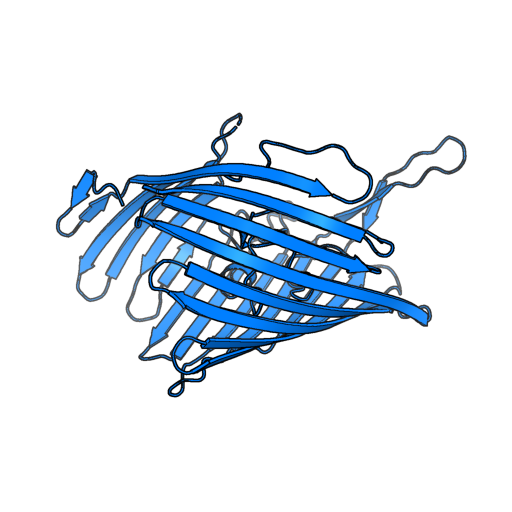97 ? 37.042 -4.336 25.041 1.00 20.84 97 ALA A C 1
ATOM 732 O O . ALA A 1 97 ? 37.449 -4.571 26.174 1.00 21.11 97 ALA A O 1
ATOM 734 N N . ASP A 1 98 ? 37.283 -3.179 24.397 1.00 19.88 98 ASP A N 1
ATOM 735 C CA . ASP A 1 98 ? 37.882 -2.019 25.011 1.00 19.36 98 ASP A CA 1
ATOM 736 C C . ASP A 1 98 ? 36.982 -0.782 24.703 1.00 21.90 98 ASP A C 1
ATOM 737 O O . ASP A 1 98 ? 36.803 -0.480 23.459 1.00 21.04 98 ASP A O 1
ATOM 742 N N . TYR A 1 99 ? 36.356 -0.187 25.730 1.00 20.02 99 TYR A N 1
ATOM 743 C CA . TYR A 1 99 ? 35.410 0.890 25.575 1.00 21.15 99 TYR A CA 1
ATOM 744 C C . TYR A 1 99 ? 35.972 2.210 26.094 1.00 24.02 99 TYR A C 1
ATOM 745 O O . TYR A 1 99 ? 35.239 3.182 26.237 1.00 24.39 99 TYR A O 1
ATOM 754 N N . SER A 1 100 ? 37.294 2.271 26.299 1.00 21.96 100 SER A N 1
ATOM 755 C CA . SER A 1 100 ? 37.932 3.500 26.827 1.00 20.48 100 SER A CA 1
ATOM 756 C C . SER A 1 100 ? 38.176 4.610 25.769 1.00 22.85 100 SER A C 1
ATOM 757 O O . SER A 1 100 ? 38.127 4.376 24.538 1.00 21.56 100 SER A O 1
ATOM 760 N N . TYR A 1 101 ? 38.489 5.827 26.265 1.00 20.80 101 TYR A N 1
ATOM 761 C CA . TYR A 1 101 ? 38.902 6.998 25.455 1.00 19.67 101 TYR A CA 1
ATOM 762 C C . TYR A 1 101 ? 40.433 7.239 25.497 1.00 23.54 101 TYR A C 1
ATOM 763 O O . TYR A 1 101 ? 40.928 7.923 24.636 1.00 23.34 101 TYR A O 1
ATOM 772 N N . PHE A 1 102 ? 41.197 6.651 26.443 1.00 21.56 102 PHE A N 1
ATOM 773 C CA . PHE A 1 102 ? 42.624 6.892 26.641 1.00 22.06 102 PHE A CA 1
ATOM 774 C C . PHE A 1 102 ? 43.556 5.708 26.914 1.00 23.31 102 PHE A C 1
ATOM 775 O O . PHE A 1 102 ? 44.598 5.575 26.269 1.00 23.54 102 PHE A O 1
ATOM 783 N N . PHE A 1 103 ? 43.196 4.820 27.841 1.00 21.87 103 PHE A N 1
ATOM 784 C CA . PHE A 1 103 ? 44.204 3.902 28.441 1.00 23.69 103 PHE A CA 1
ATOM 785 C C . PHE A 1 103 ? 44.063 2.403 28.121 1.00 22.78 103 PHE A C 1
ATOM 786 O O . PHE A 1 103 ? 44.992 1.649 28.312 1.00 22.52 103 PHE A O 1
ATOM 794 N N . GLY A 1 104 ? 42.861 1.967 27.719 1.00 23.55 104 GLY A N 1
ATOM 795 C CA . GLY A 1 104 ? 42.637 0.524 27.366 1.00 24.42 104 GLY A CA 1
ATOM 796 C C . GLY A 1 104 ? 43.087 0.114 26.008 1.00 23.62 104 GLY A C 1
ATOM 797 O O . GLY A 1 104 ? 43.606 0.942 25.236 1.00 23.57 104 GLY A O 1
ATOM 798 N N . GLY A 1 105 ? 42.876 -1.182 25.705 1.00 20.87 105 GLY A N 1
ATOM 799 C CA . GLY A 1 105 ? 43.360 -1.883 24.506 1.00 20.69 105 GLY A CA 1
ATOM 800 C C . GLY A 1 105 ? 44.562 -2.791 24.758 1.00 22.29 105 GLY A C 1
ATOM 801 O O . GLY A 1 105 ? 45.121 -3.342 23.798 1.00 22.96 105 GLY A O 1
ATOM 802 N N . THR A 1 106 ? 45.021 -2.921 26.011 1.00 20.84 106 THR A N 1
ATOM 803 C CA . THR A 1 106 ? 46.270 -3.667 26.245 1.00 22.91 106 THR A CA 1
ATOM 804 C C . THR A 1 106 ? 46.107 -5.166 25.908 1.00 23.08 106 THR A C 1
ATOM 805 O O . THR A 1 106 ? 47.118 -5.832 25.615 1.00 22.54 106 THR A O 1
ATOM 809 N N . GLY A 1 107 ? 44.878 -5.676 25.982 1.00 22.79 107 GLY A N 1
ATOM 810 C CA . GLY A 1 107 ? 44.579 -7.118 25.723 1.00 20.65 107 GLY A CA 1
ATOM 811 C C . GLY A 1 107 ? 44.328 -7.447 24.241 1.00 22.08 107 GLY A C 1
ATOM 812 O O . GLY A 1 107 ? 44.002 -8.611 23.883 1.00 22.70 107 GLY A O 1
ATOM 813 N N . LEU A 1 108 ? 44.451 -6.439 23.331 1.00 22.00 108 LEU A N 1
ATOM 814 C CA . LEU A 1 108 ? 44.172 -6.648 21.925 1.00 22.36 108 LEU A CA 1
ATOM 815 C C . LEU A 1 108 ? 45.519 -6.663 21.227 1.00 25.54 108 LEU A C 1
ATOM 816 O O . LEU A 1 108 ? 46.287 -5.706 21.357 1.00 27.28 108 LEU A O 1
ATOM 821 N N . ARG A 1 109 ? 45.880 -7.826 20.646 1.00 22.36 109 ARG A N 1
ATOM 822 C CA . ARG A 1 109 ? 47.300 -8.073 20.344 1.00 25.29 109 ARG A CA 1
ATOM 823 C C . ARG A 1 109 ? 47.667 -8.059 18.825 1.00 29.46 109 ARG A C 1
ATOM 824 O O . ARG A 1 109 ? 48.722 -8.549 18.440 1.00 29.45 109 ARG A O 1
ATOM 832 N N . TYR A 1 110 ? 46.792 -7.521 17.975 1.00 25.97 110 TYR A N 1
ATOM 833 C CA . TYR A 1 110 ? 46.998 -7.529 16.504 1.00 25.82 110 TYR A CA 1
ATOM 834 C C . TYR A 1 110 ? 48.083 -6.482 16.026 1.00 28.48 110 TYR A C 1
ATOM 835 O O . TYR A 1 110 ? 48.597 -6.627 14.903 1.00 28.47 110 TYR A O 1
ATOM 844 N N . GLY A 1 111 ? 48.310 -5.414 16.822 1.00 27.15 111 GLY A N 1
ATOM 845 C CA . GLY A 1 111 ? 48.964 -4.199 16.381 1.00 28.65 111 GLY A CA 1
ATOM 846 C C . GLY A 1 111 ? 50.422 -4.073 16.762 1.00 30.13 111 GLY A C 1
ATOM 847 O O . GLY A 1 111 ? 51.055 -3.023 16.542 1.00 29.43 111 GLY A O 1
ATOM 848 N N . THR A 1 112 ? 50.951 -5.097 17.380 1.00 27.65 112 THR A N 1
ATOM 849 C CA . THR A 1 112 ? 52.307 -5.027 17.994 1.00 29.83 112 THR A CA 1
ATOM 850 C C . THR A 1 112 ? 53.420 -4.566 17.007 1.00 32.22 112 THR A C 1
ATOM 851 O O . THR A 1 112 ? 54.266 -3.748 17.405 1.00 32.78 112 THR A O 1
ATOM 855 N N . LEU A 1 113 ? 53.362 -5.050 15.770 1.00 29.68 113 LEU A N 1
ATOM 856 C CA . LEU A 1 113 ? 54.240 -4.664 14.653 1.00 34.06 113 LEU A CA 1
ATOM 857 C C . LEU A 1 113 ? 53.732 -3.629 13.638 1.00 35.44 113 LEU A C 1
ATOM 858 O O . LEU A 1 113 ? 54.543 -2.856 13.096 1.00 37.38 113 LEU A O 1
ATOM 863 N N . SER A 1 114 ? 52.414 -3.595 13.397 1.00 33.11 114 SER A N 1
ATOM 864 C CA . SER A 1 114 ? 51.812 -2.833 12.300 1.00 32.43 114 SER A CA 1
ATOM 865 C C . SER A 1 114 ? 51.411 -1.427 12.728 1.00 36.58 114 SER A C 1
ATOM 866 O O . SER A 1 114 ? 51.270 -0.560 11.863 1.00 38.47 114 SER A O 1
ATOM 869 N N . ASP A 1 115 ? 51.206 -1.184 14.042 1.00 36.57 115 ASP A N 1
ATOM 870 C CA . ASP A 1 115 ? 50.533 0.036 14.541 1.00 40.68 115 ASP A CA 1
ATOM 871 C C . ASP A 1 115 ? 49.156 0.269 13.820 1.00 38.46 115 ASP A C 1
ATOM 872 O O . ASP A 1 115 ? 48.758 1.382 13.611 1.00 32.74 115 ASP A O 1
ATOM 877 N N . ALA A 1 116 ? 48.495 -0.814 13.403 1.00 34.32 116 ALA A N 1
ATOM 878 C CA . ALA A 1 116 ? 47.156 -0.800 12.918 1.00 32.62 116 ALA A CA 1
ATOM 879 C C . ALA A 1 116 ? 47.031 -0.186 11.516 1.00 32.49 116 ALA A C 1
ATOM 880 O O . ALA A 1 116 ? 45.927 0.087 11.088 1.00 27.83 116 ALA A O 1
ATOM 882 N N . LEU A 1 117 ? 48.128 -0.108 10.762 1.00 32.30 117 LEU A N 1
ATOM 883 C CA . LEU A 1 117 ? 48.117 0.533 9.454 1.00 33.46 117 LEU A CA 1
ATOM 884 C C . LEU A 1 117 ? 48.994 -0.244 8.452 1.00 34.18 117 LEU A C 1
ATOM 885 O O . LEU A 1 117 ? 50.080 -0.676 8.849 1.00 35.97 117 LEU A O 1
ATOM 890 N N . HIS A 1 118 ? 48.548 -0.320 7.184 1.00 34.11 118 HIS A N 1
ATOM 891 C CA . HIS A 1 118 ? 49.376 -0.795 6.028 1.00 32.64 118 HIS A CA 1
ATOM 892 C C . HIS A 1 118 ? 48.986 0.049 4.839 1.00 31.92 118 HIS A C 1
ATOM 893 O O . HIS A 1 118 ? 47.771 0.244 4.496 1.00 27.45 118 HIS A O 1
ATOM 900 N N . ASP A 1 119 ? 50.023 0.625 4.218 1.00 37.37 119 ASP A N 1
ATOM 901 C CA . ASP A 1 119 ? 49.854 1.608 3.125 1.00 37.24 119 ASP A CA 1
ATOM 902 C C . ASP A 1 119 ? 49.411 1.044 1.771 1.00 39.71 119 ASP A C 1
ATOM 903 O O . ASP A 1 119 ? 49.046 1.794 0.839 1.00 33.82 119 ASP A O 1
ATOM 908 N N . SER A 1 120 ? 49.474 -0.253 1.598 1.00 37.78 120 SER A N 1
ATOM 909 C CA . SER A 1 120 ? 49.027 -0.797 0.331 1.00 43.18 120 SER A CA 1
ATOM 910 C C . SER A 1 120 ? 48.269 -2.106 0.564 1.00 40.79 120 SER A C 1
ATOM 911 O O . SER A 1 120 ? 48.855 -3.185 0.430 1.00 39.48 120 SER A O 1
ATOM 914 N N . GLN A 1 121 ? 46.961 -2.002 0.888 1.00 33.73 121 GLN A N 1
ATOM 915 C CA . GLN A 1 121 ? 46.157 -3.181 1.145 1.00 31.48 121 GLN A CA 1
ATOM 916 C C . GLN A 1 121 ? 45.020 -3.283 0.182 1.00 29.60 121 GLN A C 1
ATOM 917 O O . GLN A 1 121 ? 44.542 -2.261 -0.321 1.00 29.63 121 GLN A O 1
ATOM 923 N N . VAL A 1 122 ? 44.553 -4.515 -0.004 1.00 27.94 122 VAL A N 1
ATOM 924 C CA A VAL A 1 122 ? 43.210 -4.795 -0.479 0.50 26.15 122 VAL A CA 1
ATOM 925 C CA B VAL A 1 122 ? 43.186 -4.786 -0.469 0.50 26.17 122 VAL A CA 1
ATOM 926 C C . VAL A 1 122 ? 42.365 -5.338 0.693 1.00 25.79 122 VAL A C 1
ATOM 927 O O . VAL A 1 122 ? 42.771 -6.330 1.311 1.00 27.57 122 VAL A O 1
ATOM 934 N N . LYS A 1 123 ? 41.172 -4.758 0.917 1.00 26.16 123 LYS A N 1
ATOM 935 C CA . LYS A 1 123 ? 40.310 -5.195 2.058 1.00 28.87 123 LYS A CA 1
ATOM 936 C C . LYS A 1 123 ? 38.981 -5.576 1.460 1.00 28.56 123 LYS A C 1
ATOM 937 O O . LYS A 1 123 ? 38.530 -4.958 0.459 1.00 28.62 123 LYS A O 1
ATOM 943 N N . TYR A 1 124 ? 38.416 -6.629 2.011 1.00 24.05 124 TYR A N 1
ATOM 944 C CA . TYR A 1 124 ? 37.134 -7.191 1.606 1.00 25.89 124 TYR A CA 1
ATOM 945 C C . TYR A 1 124 ? 36.086 -7.179 2.731 1.00 25.77 124 TYR A C 1
ATOM 946 O O . TYR A 1 124 ? 36.417 -7.515 3.887 1.00 25.96 124 TYR A O 1
ATOM 955 N N . VAL A 1 125 ? 34.863 -6.856 2.419 1.00 25.49 125 VAL A N 1
ATOM 956 C CA . VAL A 1 125 ? 33.742 -6.941 3.358 1.00 26.67 125 VAL A CA 1
ATOM 957 C C . VAL A 1 125 ? 32.539 -7.517 2.707 1.00 31.31 125 VAL A C 1
ATOM 958 O O . VAL A 1 12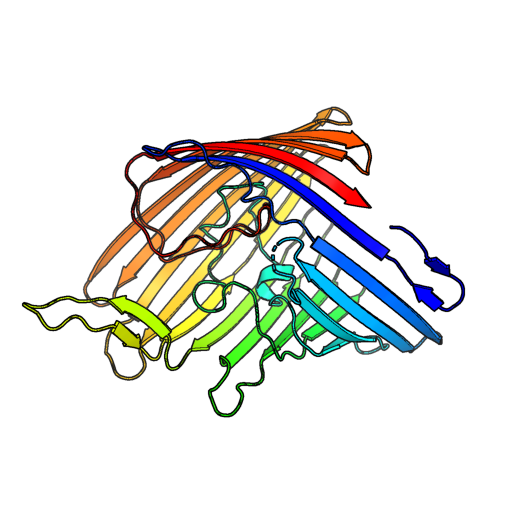5 ? 32.148 -7.050 1.605 1.00 29.22 125 VAL A O 1
ATOM 962 N N . TYR A 1 126 ? 31.980 -8.591 3.293 1.00 26.74 126 TYR A N 1
ATOM 963 C CA . TYR A 1 126 ? 30.642 -9.138 2.892 1.00 30.58 126 TYR A CA 1
ATOM 964 C C . TYR A 1 126 ? 29.648 -9.067 4.025 1.00 33.97 126 TYR A C 1
ATOM 965 O O . TYR A 1 126 ? 29.999 -9.554 5.133 1.00 35.88 126 TYR A O 1
ATOM 974 N N . GLU A 1 127 ? 28.465 -8.496 3.836 1.00 33.93 127 GLU A N 1
ATOM 975 C CA . GLU A 1 127 ? 27.370 -8.490 4.848 1.00 36.99 127 GLU A CA 1
ATOM 976 C C . GLU A 1 127 ? 26.086 -9.073 4.358 1.00 53.65 127 GLU A C 1
ATOM 977 O O . GLU A 1 127 ? 25.657 -8.746 3.250 1.00 46.66 127 GLU A O 1
ATOM 983 N N . ALA A 1 128 ? 25.422 -9.843 5.224 1.00 46.73 128 ALA A N 1
ATOM 984 C CA . ALA A 1 128 ? 24.127 -10.452 4.954 1.00 49.77 128 ALA A CA 1
ATOM 985 C C . ALA A 1 128 ? 23.378 -10.505 6.265 1.00 63.82 128 ALA A C 1
ATOM 986 O O . ALA A 1 128 ? 23.884 -11.146 7.201 1.00 60.00 128 ALA A O 1
ATOM 988 N N . ASP A 1 129 ? 22.216 -9.827 6.361 1.00 63.96 129 ASP A N 1
ATOM 989 C CA . ASP A 1 129 ? 21.269 -9.992 7.483 1.00 70.03 129 ASP A CA 1
ATOM 990 C C . ASP A 1 129 ? 21.864 -9.427 8.795 1.00 74.96 129 ASP A C 1
ATOM 991 O O . ASP A 1 129 ? 21.780 -8.216 9.057 1.00 83.02 129 ASP A O 1
ATOM 996 N N . SER A 1 130 ? 22.432 -10.302 9.622 1.00 55.79 130 SER A N 1
ATOM 997 C CA . SER A 1 130 ? 23.342 -9.880 10.734 1.00 68.99 130 SER A CA 1
ATOM 998 C C . SER A 1 130 ? 24.814 -10.394 10.591 1.00 55.04 130 SER A C 1
ATOM 999 O O . SER A 1 130 ? 25.741 -9.919 11.285 1.00 60.16 130 SER A O 1
ATOM 1002 N N . PHE A 1 131 ? 25.005 -11.311 9.654 1.00 44.22 131 PHE A N 1
ATOM 1003 C CA . PHE A 1 131 ? 26.227 -12.113 9.479 1.00 45.43 131 PHE A CA 1
ATOM 1004 C C . PHE A 1 131 ? 27.247 -11.359 8.584 1.00 47.16 131 PHE A C 1
ATOM 1005 O O . PHE A 1 131 ? 26.811 -10.645 7.636 1.00 42.74 131 PHE A O 1
ATOM 1013 N N . TRP A 1 132 ? 28.563 -11.504 8.845 1.00 31.71 132 TRP A N 1
ATOM 1014 C CA . TRP A 1 132 ? 29.575 -10.782 8.017 1.00 28.25 132 TRP A CA 1
ATOM 1015 C C . TRP A 1 132 ? 30.887 -11.491 7.982 1.00 30.42 132 TRP A C 1
ATOM 1016 O O . TRP A 1 132 ? 31.227 -12.315 8.872 1.00 27.07 132 TRP A O 1
ATOM 1027 N N . VAL A 1 133 ? 31.637 -11.211 6.939 1.00 24.11 133 VAL A N 1
ATOM 1028 C CA . VAL A 1 133 ? 33.031 -11.635 6.761 1.00 23.13 133 VAL A CA 1
ATOM 1029 C C . VAL A 1 133 ? 33.848 -10.438 6.390 1.00 27.09 133 VAL A C 1
ATOM 1030 O O . VAL A 1 133 ? 33.420 -9.635 5.535 1.00 26.56 133 VAL A O 1
ATOM 1034 N N . LYS A 1 134 ? 35.046 -10.297 7.002 1.00 26.47 134 LYS A N 1
ATOM 1035 C CA . LYS A 1 134 ? 35.967 -9.204 6.688 1.00 27.07 134 LYS A CA 1
ATOM 1036 C C . LYS A 1 134 ? 37.354 -9.773 6.548 1.00 28.31 134 LYS A C 1
ATOM 1037 O O . LYS A 1 134 ? 37.858 -10.518 7.397 1.00 27.36 134 LYS A O 1
ATOM 1043 N N . ALA A 1 135 ? 38.011 -9.393 5.472 1.00 24.80 135 ALA A N 1
ATOM 1044 C CA . ALA A 1 135 ? 39.374 -9.828 5.249 1.00 25.33 135 ALA A CA 1
ATOM 1045 C C . ALA A 1 135 ? 40.300 -8.805 4.628 1.00 24.31 135 ALA A C 1
ATOM 1046 O O . ALA A 1 135 ? 39.857 -7.765 4.130 1.00 25.82 135 ALA A O 1
ATOM 1048 N N . GLY A 1 136 ? 41.602 -9.006 4.772 1.00 25.47 136 GLY A N 1
ATOM 1049 C CA . GLY A 1 136 ? 42.567 -8.104 4.173 1.00 27.47 136 GLY A CA 1
ATOM 1050 C C . GLY A 1 136 ? 43.913 -8.740 3.833 1.00 29.55 136 GLY A C 1
ATOM 1051 O O . GLY A 1 136 ? 44.353 -9.734 4.419 1.00 27.28 136 GLY A O 1
ATOM 1052 N N . TYR A 1 137 ? 44.580 -8.132 2.851 1.00 27.16 137 TYR A N 1
ATOM 1053 C CA . TYR A 1 137 ? 45.963 -8.517 2.474 1.00 31.78 137 TYR A CA 1
ATOM 1054 C C . TYR A 1 137 ? 46.800 -7.288 2.171 1.00 29.30 137 TYR A C 1
ATOM 1055 O O . TYR A 1 137 ? 46.391 -6.417 1.426 1.00 30.24 137 TYR A O 1
ATOM 1064 N N . GLY A 1 138 ? 48.014 -7.255 2.684 1.00 28.46 138 GLY A N 1
ATOM 1065 C CA . GLY A 1 138 ? 48.922 -6.173 2.447 1.00 34.64 138 GLY A CA 1
ATOM 1066 C C . GLY A 1 138 ? 49.969 -6.657 1.392 1.00 43.04 138 GLY A C 1
ATOM 1067 O O . GLY A 1 138 ? 50.595 -7.728 1.568 1.00 42.88 138 GLY A O 1
ATOM 1068 N N . PHE A 1 139 ? 50.214 -5.826 0.391 1.00 41.66 139 PHE A N 1
ATOM 1069 C CA . PHE A 1 139 ? 51.322 -6.101 -0.616 1.00 46.87 139 PHE A CA 1
ATOM 1070 C C . PHE A 1 139 ? 52.698 -5.725 -0.080 1.00 41.55 139 PHE A C 1
ATOM 1071 O O . PHE A 1 139 ? 52.936 -4.526 0.213 1.00 44.03 139 PHE A O 1
ATOM 1079 N N . PRO A 1 140 ? 53.612 -6.723 0.135 1.00 42.88 140 PRO A N 1
ATOM 1080 C CA . PRO A 1 140 ? 54.951 -6.322 0.610 1.00 48.32 140 PRO A CA 1
ATOM 1081 C C . PRO A 1 140 ? 55.633 -5.753 -0.656 1.00 57.58 140 PRO A C 1
ATOM 1082 O O . PRO A 1 140 ? 55.290 -6.174 -1.775 1.00 55.15 140 PRO A O 1
ATOM 1086 N N . GLU A 1 141 ? 56.446 -4.725 -0.563 1.00 61.79 141 GLU A N 1
ATOM 1087 C CA . GLU A 1 141 ? 56.816 -4.123 -1.868 1.00 77.43 141 GLU A CA 1
ATOM 1088 C C . GLU A 1 141 ? 58.264 -4.331 -2.117 1.00 75.76 141 GLU A C 1
ATOM 1089 O O . GLU A 1 141 ? 59.085 -3.448 -1.864 1.00 80.39 141 GLU A O 1
ATOM 1095 N N . ASP A 1 142 ? 58.535 -5.562 -2.566 1.00 78.83 142 ASP A N 1
ATOM 1096 C CA . ASP A 1 142 ? 59.871 -6.151 -2.556 1.00 85.87 142 ASP A CA 1
ATOM 1097 C C . ASP A 1 142 ? 60.537 -5.836 -1.192 1.00 83.59 142 ASP A C 1
ATOM 1098 O O . ASP A 1 142 ? 61.606 -5.246 -1.128 1.00 79.49 142 ASP A O 1
ATOM 1103 N N . ASN A 1 143 ? 59.819 -6.180 -0.115 1.00 83.98 143 ASN A N 1
ATOM 1104 C CA . ASN A 1 143 ? 60.238 -5.991 1.290 1.00 85.01 143 ASN A CA 1
ATOM 1105 C C . ASN A 1 143 ? 60.291 -4.559 1.821 1.00 78.82 143 ASN A C 1
ATOM 1106 O O . ASN A 1 143 ? 60.776 -4.350 2.929 1.00 87.68 143 ASN A O 1
ATOM 1111 N N . ALA A 1 144 ? 59.779 -3.583 1.071 1.00 70.15 144 ALA A N 1
ATOM 1112 C CA . ALA A 1 144 ? 59.694 -2.178 1.557 1.00 65.67 144 ALA A CA 1
ATOM 1113 C C . ALA A 1 144 ? 58.492 -1.949 2.522 1.00 65.08 144 ALA A C 1
ATOM 1114 O O . ALA A 1 144 ? 58.424 -0.936 3.240 1.00 64.92 144 ALA A O 1
ATOM 1116 N N . LYS A 1 145 ? 57.538 -2.881 2.514 1.00 59.70 145 LYS A N 1
ATOM 1117 C CA . LYS A 1 145 ? 56.345 -2.819 3.396 1.00 53.25 145 LYS A CA 1
ATOM 1118 C C . LYS A 1 145 ? 56.208 -4.186 4.060 1.00 49.30 145 LYS A C 1
ATOM 1119 O O . LYS A 1 145 ? 56.704 -5.177 3.543 1.00 44.20 145 LYS A O 1
ATOM 1125 N N . GLN A 1 146 ? 55.527 -4.253 5.198 1.00 42.76 146 GLN A N 1
ATOM 1126 C CA . GLN A 1 146 ? 55.290 -5.558 5.873 1.00 39.66 146 GLN A CA 1
ATOM 1127 C C . GLN A 1 146 ? 54.429 -6.536 5.103 1.00 33.26 146 GLN A C 1
ATOM 1128 O O . GLN A 1 146 ? 53.609 -6.152 4.224 1.00 42.40 146 GLN A O 1
ATOM 1134 N N . GLU A 1 147 ? 54.545 -7.825 5.432 1.00 31.81 147 GLU A N 1
ATOM 1135 C CA . GLU A 1 147 ? 53.546 -8.807 5.015 1.00 32.27 147 GLU A CA 1
ATOM 1136 C C . GLU A 1 147 ? 52.326 -8.766 5.978 1.00 31.15 147 GLU A C 1
ATOM 1137 O O . GLU A 1 147 ? 52.542 -8.659 7.209 1.00 32.34 147 GLU A O 1
ATOM 1143 N N . LEU A 1 148 ? 51.139 -8.964 5.437 1.00 31.31 148 LEU A N 1
ATOM 1144 C CA . LEU A 1 148 ? 49.871 -8.986 6.230 1.00 30.68 148 LEU A CA 1
ATOM 1145 C C . LEU A 1 148 ? 48.788 -9.793 5.544 1.00 29.66 148 LEU A C 1
ATOM 1146 O O . LEU A 1 148 ? 48.492 -9.632 4.353 1.00 30.40 148 LEU A O 1
ATOM 1151 N N . ALA A 1 149 ? 48.131 -10.636 6.334 1.00 25.23 149 ALA A N 1
ATOM 1152 C CA . ALA A 1 149 ? 46.990 -11.350 5.889 1.00 28.41 149 ALA A CA 1
ATOM 1153 C C . ALA A 1 149 ? 46.054 -11.584 7.127 1.00 25.22 149 ALA A C 1
ATOM 1154 O O . ALA A 1 149 ? 46.534 -12.099 8.167 1.00 27.12 149 ALA A O 1
ATOM 1156 N N . GLU A 1 150 ? 44.762 -11.283 6.946 1.00 28.94 150 GLU A N 1
ATOM 1157 C CA . GLU A 1 150 ? 43.779 -11.321 8.055 1.00 25.71 150 GLU A CA 1
ATOM 1158 C C . GLU A 1 150 ? 42.414 -11.797 7.609 1.00 26.19 150 GLU A C 1
ATOM 1159 O O . GLU A 1 150 ? 42.007 -11.520 6.487 1.00 24.80 150 GLU A O 1
ATOM 1165 N N . LEU A 1 151 ? 41.666 -12.459 8.518 1.00 23.76 151 LEU A N 1
ATOM 1166 C CA . LEU A 1 151 ? 40.298 -12.929 8.269 1.00 22.61 151 LEU A CA 1
ATOM 1167 C C . LEU A 1 151 ? 39.537 -12.988 9.565 1.00 23.45 151 LEU A C 1
ATOM 1168 O O . LEU A 1 151 ? 40.068 -13.579 10.539 1.00 24.40 151 LEU A O 1
ATOM 1173 N N . TYR A 1 152 ? 38.357 -12.367 9.577 1.00 23.58 152 TYR A N 1
ATOM 1174 C CA . TYR A 1 152 ? 37.430 -12.352 10.732 1.00 22.75 152 TYR A CA 1
ATOM 1175 C C . TYR A 1 152 ? 36.003 -12.700 10.247 1.00 24.53 152 TYR A C 1
ATOM 1176 O O . TYR A 1 152 ? 35.590 -12.294 9.117 1.00 25.10 152 TYR A O 1
ATOM 1185 N N . VAL A 1 153 ? 35.186 -13.324 11.110 1.00 22.69 153 VAL A N 1
ATOM 1186 C CA . VAL A 1 153 ? 33.748 -13.577 10.837 1.00 23.29 153 VAL A CA 1
ATOM 1187 C C . VAL A 1 153 ? 32.917 -13.217 12.050 1.00 26.07 153 VAL A C 1
ATOM 1188 O O . VAL A 1 153 ? 33.400 -13.397 13.188 1.00 25.67 153 VAL A O 1
ATOM 1192 N N . GLY A 1 154 ? 31.656 -12.834 11.887 1.00 26.32 154 GLY A N 1
ATOM 1193 C CA . GLY A 1 154 ? 30.801 -12.520 13.035 1.00 26.00 154 GLY A CA 1
ATOM 1194 C C . GLY A 1 154 ? 29.325 -12.601 12.678 1.00 27.75 154 GLY A C 1
ATOM 1195 O O . GLY A 1 154 ? 28.924 -12.692 11.499 1.00 25.85 154 GLY A O 1
ATOM 1196 N N . ALA A 1 155 ? 28.535 -12.533 13.717 1.00 24.34 155 ALA A N 1
ATOM 1197 C CA . ALA A 1 155 ? 27.061 -12.519 13.623 1.00 25.38 155 ALA A CA 1
ATOM 1198 C C . ALA A 1 155 ? 26.418 -12.008 14.868 1.00 32.61 155 ALA A C 1
ATOM 1199 O O . ALA A 1 155 ? 27.073 -11.997 15.933 1.00 27.51 155 ALA A O 1
ATOM 1201 N N . THR A 1 156 ? 25.113 -11.645 14.766 1.00 26.79 156 THR A N 1
ATOM 1202 C CA . THR A 1 156 ? 24.278 -11.278 15.903 1.00 30.82 156 THR A CA 1
ATOM 1203 C C . THR A 1 156 ? 23.055 -12.203 16.053 1.00 33.21 156 THR A C 1
ATOM 1204 O O . THR A 1 156 ? 22.403 -12.538 15.044 1.00 30.19 156 THR A O 1
ATOM 1208 N N . PHE A 1 157 ? 22.877 -12.723 17.275 1.00 30.51 157 PHE A N 1
ATOM 1209 C CA . PHE A 1 157 ? 21.796 -13.646 17.714 1.00 33.31 157 PHE A CA 1
ATOM 1210 C C . PHE A 1 157 ? 21.085 -12.989 18.888 1.00 39.07 157 PHE A C 1
ATOM 1211 O O . PHE A 1 157 ? 21.554 -13.017 20.057 1.00 33.17 157 PHE A O 1
ATOM 1219 N N . GLY A 1 158 ? 20.004 -12.268 18.575 1.00 38.89 158 GLY A N 1
ATOM 1220 C CA . GLY A 1 158 ? 19.272 -11.469 19.562 1.00 41.03 158 GLY A CA 1
ATOM 1221 C C . GLY A 1 158 ? 20.133 -10.382 20.208 1.00 37.18 158 GLY A C 1
ATOM 1222 O O . GLY A 1 158 ? 20.727 -9.557 19.545 1.00 38.87 158 GLY A O 1
ATOM 1223 N N . ASP A 1 159 ? 20.224 -10.423 21.526 1.00 34.63 159 ASP A N 1
ATOM 1224 C CA . ASP A 1 159 ? 21.046 -9.457 22.250 1.00 34.31 159 ASP A CA 1
ATOM 1225 C C . ASP A 1 159 ? 22.569 -9.813 22.315 1.00 33.03 159 ASP A C 1
ATOM 1226 O O . ASP A 1 159 ? 23.315 -9.059 22.949 1.00 31.81 159 ASP A O 1
ATOM 1231 N N . LEU A 1 160 ? 23.015 -10.909 21.700 1.00 28.41 160 LEU A N 1
ATOM 1232 C CA . LEU A 1 160 ? 24.435 -11.331 21.759 1.00 27.21 160 LEU A CA 1
ATOM 1233 C C . LEU A 1 160 ? 25.102 -11.161 20.382 1.00 28.41 160 LEU A C 1
ATOM 1234 O O . LEU A 1 160 ? 24.626 -11.774 19.408 1.00 28.52 160 LEU A O 1
ATOM 1239 N N . ALA A 1 161 ? 26.188 -10.349 20.299 1.00 27.75 161 ALA A N 1
ATOM 1240 C CA . ALA A 1 161 ? 26.987 -10.184 19.078 1.00 24.70 161 ALA A CA 1
ATOM 1241 C C . ALA A 1 161 ? 28.367 -10.890 19.307 1.00 27.25 161 ALA A C 1
ATOM 1242 O O . ALA A 1 161 ? 28.978 -10.708 20.382 1.00 26.82 161 ALA A O 1
ATOM 1244 N N . VAL A 1 162 ? 28.801 -11.722 18.338 1.00 20.79 162 VAL A N 1
ATOM 1245 C CA A VAL A 1 162 ? 30.015 -12.501 18.455 0.50 23.84 162 VAL A CA 1
ATOM 1246 C CA B VAL A 1 162 ? 30.006 -12.553 18.468 0.50 24.89 162 VAL A CA 1
ATOM 1247 C C . VAL A 1 162 ? 30.915 -12.368 17.266 1.00 23.86 162 VAL A C 1
ATOM 1248 O O . VAL A 1 162 ? 30.419 -12.098 16.141 1.00 24.45 162 VAL A O 1
ATOM 1255 N N . HIS A 1 163 ? 32.240 -12.479 17.468 1.00 21.60 163 HIS A N 1
ATOM 1256 C CA . HIS A 1 163 ? 33.156 -12.532 16.322 1.00 21.96 163 HIS A CA 1
ATOM 1257 C C . HIS A 1 163 ? 34.400 -13.304 16.690 1.00 23.68 163 HIS A C 1
ATOM 1258 O O . HIS A 1 163 ? 34.677 -13.535 17.909 1.00 23.39 163 HIS A O 1
ATOM 1265 N N . ALA A 1 164 ? 35.065 -13.791 15.663 1.00 22.22 164 ALA A N 1
ATOM 1266 C CA . ALA A 1 164 ? 36.357 -14.502 15.801 1.00 21.98 164 ALA A CA 1
ATOM 1267 C C . ALA A 1 164 ? 37.222 -14.358 14.601 1.00 24.24 164 ALA A C 1
ATOM 1268 O O . ALA A 1 164 ? 36.723 -14.122 13.492 1.00 25.75 164 ALA A O 1
ATOM 1270 N N . GLY A 1 165 ? 38.545 -14.475 14.765 1.00 23.50 165 GLY A N 1
ATOM 1271 C CA . GLY A 1 165 ? 39.438 -14.310 13.628 1.00 25.13 165 GLY A CA 1
ATOM 1272 C C . GLY A 1 165 ? 40.845 -13.964 14.059 1.00 22.76 165 GLY A C 1
ATOM 1273 O O . GLY A 1 165 ? 41.219 -13.969 15.261 1.00 23.90 165 GLY A O 1
ATOM 1274 N N . GLY A 1 166 ? 41.614 -13.563 13.056 1.00 23.07 166 GLY A N 1
ATOM 1275 C CA . GLY A 1 166 ? 42.981 -13.217 13.279 1.00 24.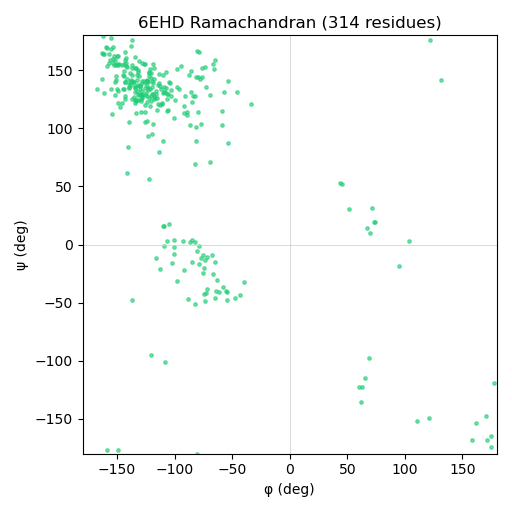01 166 GLY A CA 1
ATOM 1276 C C . GLY A 1 166 ? 43.796 -13.207 12.014 1.00 26.05 166 GLY A C 1
ATOM 1277 O O . GLY A 1 166 ? 43.299 -12.882 10.929 1.00 26.75 166 GLY A O 1
ATOM 1278 N N . GLY A 1 167 ? 45.081 -13.436 12.183 1.00 28.06 167 GLY A N 1
ATOM 1279 C CA . GLY A 1 167 ? 46.020 -13.264 11.081 1.00 30.08 167 GLY A CA 1
ATOM 1280 C C . GLY A 1 167 ? 47.496 -13.356 11.416 1.00 27.98 167 GLY A C 1
ATOM 1281 O O . GLY A 1 167 ? 47.897 -13.851 12.482 1.00 28.26 167 GLY A O 1
ATOM 1282 N N . GLN A 1 168 ? 48.296 -12.936 10.422 1.00 28.74 168 GLN A N 1
ATOM 1283 C CA . GLN A 1 168 ? 49.734 -12.906 10.507 1.00 29.11 168 GLN A CA 1
ATOM 1284 C C . GLN A 1 168 ? 50.361 -11.684 9.901 1.00 29.69 168 GLN A C 1
ATOM 1285 O O . GLN A 1 168 ? 49.946 -11.258 8.813 1.00 30.60 168 GLN A O 1
ATOM 1291 N N . ASN A 1 169 ? 51.325 -11.080 10.610 1.00 28.76 169 ASN A N 1
ATOM 1292 C CA . ASN A 1 169 ? 51.956 -9.803 10.244 1.00 30.99 169 ASN A CA 1
ATOM 1293 C C . ASN A 1 169 ? 53.490 -10.002 10.410 1.00 32.27 169 ASN A C 1
ATOM 1294 O O . ASN A 1 169 ? 53.937 -10.452 11.461 1.00 32.48 169 ASN A O 1
ATOM 1299 N N . ARG A 1 170 ? 54.255 -9.765 9.334 1.00 33.51 170 ARG A N 1
ATOM 1300 C CA . ARG A 1 170 ? 55.747 -9.978 9.361 1.00 35.77 170 ARG A CA 1
ATOM 1301 C C . ARG A 1 170 ? 56.477 -8.729 8.995 1.00 36.63 170 ARG A C 1
ATOM 1302 O O . ARG A 1 170 ? 56.125 -8.086 8.001 1.00 34.98 170 ARG A O 1
ATOM 1310 N N . ASP A 1 171 ? 57.493 -8.371 9.783 1.00 36.28 171 ASP A N 1
ATOM 1311 C CA . ASP A 1 171 ? 58.354 -7.245 9.475 1.00 39.49 171 ASP A CA 1
ATOM 1312 C C . ASP A 1 171 ? 59.830 -7.756 9.484 1.00 45.46 171 ASP A C 1
ATOM 1313 O O . ASP A 1 171 ? 60.364 -8.125 10.544 1.00 40.43 171 ASP A O 1
ATOM 1318 N N . LYS A 1 172 ? 60.457 -7.738 8.314 1.00 45.92 172 LYS A N 1
ATOM 1319 C CA . LYS A 1 172 ? 61.798 -8.348 8.147 1.00 51.23 172 LYS A CA 1
ATOM 1320 C C . LYS A 1 172 ? 62.926 -7.500 8.717 1.00 50.38 172 LYS A C 1
ATOM 1321 O O . LYS A 1 172 ? 64.021 -8.006 8.862 1.00 56.10 172 LYS A O 1
ATOM 1327 N N . ALA A 1 173 ? 62.656 -6.250 9.078 1.00 50.15 173 ALA A N 1
ATOM 1328 C CA . ALA A 1 173 ? 63.642 -5.396 9.717 1.00 52.62 173 ALA A CA 1
ATOM 1329 C C . ALA A 1 173 ? 63.035 -4.530 10.796 1.00 49.60 173 ALA A C 1
ATOM 1330 O O . ALA A 1 173 ? 63.084 -3.300 10.747 1.00 50.01 173 ALA A O 1
ATOM 1332 N N . PHE A 1 174 ? 62.478 -5.172 11.816 1.00 54.50 174 PHE A N 1
ATOM 1333 C CA . PHE A 1 174 ? 61.770 -4.448 12.880 1.00 48.77 174 PHE A CA 1
ATOM 1334 C C . PHE A 1 174 ? 62.782 -3.941 13.944 1.00 47.74 174 PHE A C 1
ATOM 1335 O O . PHE A 1 174 ? 63.549 -4.734 14.495 1.00 48.82 174 PHE A O 1
ATOM 1343 N N . LYS A 1 175 ? 62.724 -2.656 14.247 1.00 46.76 175 LYS A N 1
ATOM 1344 C CA . LYS A 1 175 ? 63.489 -2.053 15.342 1.00 53.15 175 LYS A CA 1
ATOM 1345 C C . LYS A 1 175 ? 62.875 -2.349 16.716 1.00 55.18 175 LYS A C 1
ATOM 1346 O O . LYS A 1 175 ? 61.872 -1.765 17.120 1.00 54.04 175 LYS A O 1
ATOM 1352 N N . VAL A 1 176 ? 63.515 -3.274 17.419 1.00 51.44 176 VAL A N 1
ATOM 1353 C CA . VAL A 1 176 ? 63.221 -3.581 18.822 1.00 56.20 176 VAL A CA 1
ATOM 1354 C C . VAL A 1 176 ? 63.708 -2.487 19.794 1.00 62.44 176 VAL A C 1
ATOM 1355 O O . VAL A 1 176 ? 62.992 -2.134 20.759 1.00 63.27 176 VAL A O 1
ATOM 1359 N N . GLY A 1 177 ? 64.913 -1.956 19.558 1.00 66.85 177 GLY A N 1
ATOM 1360 C CA . GLY A 1 177 ? 65.517 -0.971 20.488 1.00 61.80 177 GLY A CA 1
ATOM 1361 C C . GLY A 1 177 ? 66.982 -0.654 20.181 1.00 63.10 177 GLY A C 1
ATOM 1362 O O . GLY A 1 177 ? 67.386 -0.658 19.018 1.00 55.69 177 GLY A O 1
ATOM 1363 N N . SER A 1 178 ? 67.772 -0.362 21.214 1.00 61.44 178 SER A N 1
ATOM 1364 C CA . SER A 1 178 ? 69.225 -0.107 21.029 1.00 64.24 178 SER A CA 1
ATOM 1365 C C . SER A 1 178 ? 70.034 -0.615 22.205 1.00 59.97 178 SER A C 1
ATOM 1366 O O . SER A 1 178 ? 69.514 -0.737 23.320 1.00 50.31 178 SER A O 1
ATOM 1369 N N . ASN A 1 179 ? 71.303 -0.925 21.914 1.00 56.10 179 ASN A N 1
ATOM 1370 C CA . ASN A 1 179 ? 72.267 -1.414 22.895 1.00 60.15 179 ASN A CA 1
ATOM 1371 C C . ASN A 1 179 ? 73.517 -0.534 22.868 1.00 62.54 179 ASN A C 1
ATOM 1372 O O . ASN A 1 179 ? 73.958 -0.117 21.784 1.00 52.82 179 ASN A O 1
ATOM 1377 N N . THR A 1 180 ? 74.057 -0.236 24.042 1.00 59.97 180 THR A N 1
ATOM 1378 C CA . THR A 1 180 ? 75.398 0.374 24.145 1.00 64.48 180 THR A CA 1
ATOM 1379 C C . THR A 1 180 ? 76.340 -0.526 24.972 1.00 68.24 180 THR A C 1
ATOM 1380 O O . THR A 1 180 ? 75.980 -0.902 26.099 1.00 56.37 180 THR A O 1
ATOM 1384 N N . VAL A 1 181 ? 77.479 -0.920 24.369 1.00 61.98 181 VAL A N 1
ATOM 1385 C CA . VAL A 1 181 ? 78.509 -1.764 25.011 1.00 65.34 181 VAL A CA 1
ATOM 1386 C C . VAL A 1 181 ? 79.824 -0.987 24.874 1.00 63.22 181 VAL A C 1
ATOM 1387 O O . VAL A 1 181 ? 80.402 -0.947 23.780 1.00 62.15 181 VAL A O 1
ATOM 1391 N N . GLY A 1 182 ? 80.296 -0.401 25.968 1.00 62.99 182 GLY A N 1
ATOM 1392 C CA . GLY A 1 182 ? 81.420 0.528 25.927 1.00 69.33 182 GLY A CA 1
ATOM 1393 C C . GLY A 1 182 ? 81.010 1.769 25.148 1.00 75.30 182 GLY A C 1
ATOM 1394 O O . GLY A 1 182 ? 80.115 2.507 25.587 1.00 68.41 182 GLY A O 1
ATOM 1395 N N . THR A 1 183 ? 81.665 1.989 23.998 1.00 75.47 183 THR A N 1
ATOM 1396 C CA . THR A 1 183 ? 81.323 3.107 23.072 1.00 73.85 183 THR A CA 1
ATOM 1397 C C . THR A 1 183 ? 80.649 2.671 21.739 1.00 68.15 183 THR A C 1
ATOM 1398 O O . THR A 1 183 ? 80.311 3.532 20.927 1.00 62.96 183 THR A O 1
ATOM 1402 N N . THR A 1 184 ? 80.464 1.364 21.515 1.00 58.73 184 THR A N 1
ATOM 1403 C CA . THR A 1 184 ? 79.645 0.857 20.377 1.00 68.50 184 THR A CA 1
ATOM 1404 C C . THR A 1 184 ? 78.092 0.881 20.698 1.00 79.63 184 THR A C 1
ATOM 1405 O O . THR A 1 184 ? 77.521 -0.102 21.223 1.00 72.90 184 THR A O 1
ATOM 1409 N N . THR A 1 185 ? 77.426 2.004 20.395 1.00 87.72 185 THR A N 1
ATOM 1410 C CA . THR A 1 185 ? 75.945 2.055 20.340 1.00 82.79 185 THR A CA 1
ATOM 1411 C C . THR A 1 185 ? 75.413 1.540 18.998 1.00 83.18 185 THR A C 1
ATOM 1412 O O . THR A 1 185 ? 75.829 2.015 17.954 1.00 88.69 185 THR A O 1
ATOM 1416 N N . THR A 1 186 ? 74.473 0.590 19.052 1.00 77.98 186 THR A N 1
ATOM 1417 C CA A THR A 1 186 ? 73.944 -0.096 17.868 0.50 71.65 186 THR A CA 1
ATOM 1418 C CA B THR A 1 186 ? 73.930 -0.056 17.849 0.50 75.87 186 THR A CA 1
ATOM 1419 C C . THR A 1 186 ? 72.419 -0.415 17.987 1.00 75.58 186 THR A C 1
ATOM 1420 O O . THR A 1 186 ? 71.925 -0.771 19.072 1.00 60.88 186 THR A O 1
ATOM 1427 N N . ASP A 1 187 ? 71.678 -0.300 16.882 1.00 71.31 187 ASP A N 1
ATOM 1428 C CA . ASP A 1 187 ? 70.251 -0.659 16.837 1.00 66.81 187 ASP A CA 1
ATOM 1429 C C . ASP A 1 187 ? 70.076 -2.176 16.880 1.00 64.13 187 ASP A C 1
ATOM 1430 O O . ASP A 1 187 ? 70.791 -2.893 16.194 1.00 66.38 187 ASP A O 1
ATOM 1435 N N . ILE A 1 188 ? 69.128 -2.664 17.682 1.00 64.15 188 ILE A N 1
ATOM 1436 C CA . ILE A 1 188 ? 68.746 -4.086 17.659 1.00 61.07 188 ILE A CA 1
ATOM 1437 C C . ILE A 1 188 ? 67.574 -4.229 16.649 1.00 64.51 188 ILE A C 1
ATOM 1438 O O . ILE A 1 188 ? 66.479 -3.678 16.886 1.00 59.39 188 ILE A O 1
ATOM 1443 N N . LYS A 1 189 ? 67.810 -4.919 15.528 1.00 65.61 189 LYS A N 1
ATOM 1444 C CA . LYS A 1 189 ? 66.767 -5.191 14.529 1.00 64.96 189 LYS A CA 1
ATOM 1445 C C . LYS A 1 189 ? 66.620 -6.679 14.324 1.00 64.80 189 LYS A C 1
ATOM 1446 O O . LYS A 1 189 ? 67.590 -7.402 14.456 1.00 63.44 189 LYS A O 1
ATOM 1452 N N . ALA A 1 190 ? 65.394 -7.132 14.021 1.00 52.23 190 ALA A N 1
ATOM 1453 C CA . ALA A 1 190 ? 65.100 -8.525 13.860 1.00 44.55 190 ALA A CA 1
ATOM 1454 C C . ALA A 1 190 ? 63.993 -8.724 12.832 1.00 44.62 190 ALA A C 1
ATOM 1455 O O . ALA A 1 190 ? 63.248 -7.780 12.543 1.00 44.70 190 ALA A O 1
ATOM 1457 N N . ASP A 1 191 ? 63.992 -9.902 12.235 1.00 43.51 191 ASP A N 1
ATOM 1458 C CA . ASP A 1 191 ? 62.933 -10.405 11.373 1.00 51.93 191 ASP A CA 1
ATOM 1459 C C . ASP A 1 191 ? 61.877 -11.084 12.294 1.00 48.37 191 ASP A C 1
ATOM 1460 O O . ASP A 1 191 ? 62.077 -12.204 12.794 1.00 44.96 191 ASP A O 1
ATOM 1465 N N . VAL A 1 192 ? 60.754 -10.370 12.532 1.00 42.42 192 VAL A N 1
ATOM 1466 C CA . VAL A 1 192 ? 59.741 -10.798 13.538 1.00 39.97 192 VAL A CA 1
ATOM 1467 C C . VAL A 1 192 ? 58.367 -10.981 12.855 1.00 35.63 192 VAL A C 1
ATOM 1468 O O . VAL A 1 192 ? 57.986 -10.181 11.993 1.00 35.89 192 VAL A O 1
ATOM 1472 N N . THR A 1 193 ? 57.727 -12.090 13.184 1.00 33.80 193 THR A N 1
ATOM 1473 C CA . THR A 1 193 ? 56.352 -12.441 12.758 1.00 38.87 193 THR A CA 1
ATOM 1474 C C . THR A 1 193 ? 55.432 -12.417 14.010 1.00 39.51 193 THR A C 1
ATOM 1475 O O . THR A 1 193 ? 55.813 -12.969 15.076 1.00 33.40 193 THR A O 1
ATOM 1479 N N . ASN A 1 194 ? 54.256 -11.784 13.881 1.00 32.95 194 ASN A N 1
ATOM 1480 C CA . ASN A 1 194 ? 53.209 -11.787 14.949 1.00 29.83 194 ASN A CA 1
ATOM 1481 C C . ASN A 1 194 ? 52.046 -12.523 14.363 1.00 30.18 194 ASN A C 1
ATOM 1482 O O . ASN A 1 194 ? 51.563 -12.079 13.330 1.00 29.74 194 ASN A O 1
ATOM 1487 N N . SER A 1 195 ? 51.682 -13.693 14.942 1.00 28.29 195 SER A N 1
ATOM 1488 C CA . SER A 1 195 ? 50.555 -14.491 14.576 1.00 28.56 195 SER A CA 1
ATOM 1489 C C . SER A 1 195 ? 49.490 -14.425 15.710 1.00 28.60 195 SER A C 1
ATOM 1490 O O . SER A 1 195 ? 49.787 -14.666 16.844 1.00 28.20 195 SER A O 1
ATOM 1493 N N . TYR A 1 196 ? 48.232 -14.141 15.374 1.00 28.62 196 TYR A N 1
ATOM 1494 C CA . TYR A 1 196 ? 47.236 -13.867 16.424 1.00 24.08 196 TYR A CA 1
ATOM 1495 C C . TYR A 1 196 ? 45.826 -14.398 16.079 1.00 23.20 196 TYR A C 1
ATOM 1496 O O . TYR A 1 196 ? 45.450 -14.609 14.927 1.00 25.00 196 TYR A O 1
ATOM 1505 N N . PHE A 1 197 ? 45.045 -14.652 17.126 1.00 22.85 197 PHE A N 1
ATOM 1506 C CA . PHE A 1 197 ? 43.688 -15.162 17.070 1.00 23.75 197 PHE A CA 1
ATOM 1507 C C . PHE A 1 197 ? 42.881 -14.701 18.257 1.00 20.03 197 PHE A C 1
ATOM 1508 O O . PHE A 1 197 ? 43.404 -14.619 19.417 1.00 22.61 197 PHE A O 1
ATOM 1516 N N . GLU A 1 198 ? 41.544 -14.435 18.044 1.00 22.86 198 GLU A N 1
ATOM 1517 C CA . GLU A 1 198 ? 40.709 -13.924 19.086 1.00 20.94 198 GLU A CA 1
ATOM 1518 C C . GLU A 1 198 ? 39.276 -14.392 18.946 1.00 21.54 198 GLU A C 1
ATOM 1519 O O . GLU A 1 198 ? 38.811 -14.722 17.834 1.00 21.20 198 GLU A O 1
ATOM 1525 N N . VAL A 1 199 ? 38.593 -14.417 20.070 1.00 19.82 199 VAL A N 1
ATOM 1526 C CA A VAL A 1 199 ? 37.121 -14.550 20.145 0.50 19.33 199 VAL A CA 1
ATOM 1527 C CA B VAL A 1 199 ? 37.119 -14.507 20.100 0.50 21.13 199 VAL A CA 1
ATOM 1528 C C . VAL A 1 199 ? 36.536 -13.436 21.022 1.00 21.42 199 VAL A C 1
ATOM 1529 O O . VAL A 1 199 ? 37.078 -13.178 22.145 1.00 21.95 199 VAL A O 1
ATOM 1536 N N . THR A 1 200 ? 35.374 -12.867 20.626 1.00 20.11 200 THR A N 1
ATOM 1537 C CA . THR A 1 200 ? 34.720 -11.800 21.388 1.00 20.35 200 THR A CA 1
ATOM 1538 C C . THR A 1 200 ? 33.213 -12.059 21.458 1.00 22.13 200 THR A C 1
ATOM 1539 O O . THR A 1 200 ? 32.624 -12.518 20.466 1.00 22.50 200 THR A O 1
ATOM 1543 N N . GLY A 1 201 ? 32.649 -11.773 22.630 1.00 20.68 201 GLY A N 1
ATOM 1544 C CA . GLY A 1 201 ? 31.166 -11.694 22.841 1.00 21.70 201 GLY A CA 1
ATOM 1545 C C . GLY A 1 201 ? 30.754 -10.349 23.413 1.00 23.01 201 GLY A C 1
ATOM 1546 O O . GLY A 1 201 ? 31.391 -9.904 24.352 1.00 22.84 201 GLY A O 1
ATOM 1547 N N . GLU A 1 202 ? 29.656 -9.723 22.909 1.00 22.87 202 GLU A N 1
ATOM 1548 C CA . GLU A 1 202 ? 29.153 -8.486 23.471 1.00 22.22 202 GLU A CA 1
ATOM 1549 C C . GLU A 1 202 ? 27.604 -8.582 23.625 1.00 25.71 202 GLU A C 1
ATOM 1550 O O . GLU A 1 202 ? 26.882 -8.900 22.651 1.00 28.79 202 GLU A O 1
ATOM 1556 N N . TYR A 1 203 ? 27.189 -8.415 24.856 1.00 23.86 203 TYR A N 1
ATOM 1557 C CA . TYR A 1 203 ? 25.809 -8.603 25.289 1.00 28.72 203 TYR A CA 1
ATOM 1558 C C . TYR A 1 203 ? 25.168 -7.270 25.663 1.00 32.33 203 TYR A C 1
ATOM 1559 O O . TYR A 1 203 ? 25.687 -6.551 26.549 1.00 27.98 203 TYR A O 1
ATOM 1568 N N . THR A 1 204 ? 24.061 -6.941 24.981 1.00 30.54 204 THR A N 1
ATOM 1569 C CA . THR A 1 204 ? 23.305 -5.741 25.240 1.00 39.13 204 THR A CA 1
ATOM 1570 C C . THR A 1 204 ? 22.073 -6.159 26.130 1.00 51.48 204 THR A C 1
ATOM 1571 O O . THR A 1 204 ? 21.350 -7.182 25.868 1.00 47.93 204 THR A O 1
ATOM 1575 N N . ILE A 1 205 ? 21.935 -5.512 27.277 1.00 42.84 205 ILE A N 1
ATOM 1576 C CA . ILE A 1 205 ? 20.716 -5.719 28.123 1.00 53.05 205 ILE A CA 1
ATOM 1577 C C . ILE A 1 205 ? 20.281 -4.356 28.686 1.00 45.51 205 ILE A C 1
ATOM 1578 O O . ILE A 1 205 ? 20.913 -3.836 29.629 1.00 37.50 205 ILE A O 1
ATOM 1583 N N . GLY A 1 206 ? 19.214 -3.834 28.109 1.00 44.67 206 GLY A N 1
ATOM 1584 C CA . GLY A 1 206 ? 18.656 -2.535 28.483 1.00 48.42 206 GLY A CA 1
ATOM 1585 C C . GLY A 1 206 ? 19.638 -1.402 28.218 1.00 41.86 206 GLY A C 1
ATOM 1586 O O . GLY A 1 206 ? 20.081 -1.176 27.094 1.00 39.07 206 GLY A O 1
ATOM 1587 N N . ASP A 1 207 ? 19.944 -0.659 29.264 1.00 34.04 207 ASP A N 1
ATOM 1588 C CA . ASP A 1 207 ? 20.893 0.456 29.158 1.00 32.72 207 ASP A CA 1
ATOM 1589 C C . ASP A 1 207 ? 22.357 -0.020 29.313 1.00 30.92 207 ASP A C 1
ATOM 1590 O O . ASP A 1 207 ? 23.252 0.846 29.314 1.00 27.93 207 ASP A O 1
ATOM 1595 N N . ALA A 1 208 ? 22.591 -1.345 29.445 1.00 29.89 208 ALA A N 1
ATOM 1596 C CA . ALA A 1 208 ? 23.948 -1.905 29.688 1.00 30.91 208 ALA A CA 1
ATOM 1597 C C . ALA A 1 208 ? 24.523 -2.608 28.482 1.00 29.82 208 ALA A C 1
ATOM 1598 O O . ALA A 1 208 ? 23.774 -3.258 27.687 1.00 29.22 208 ALA A O 1
ATOM 1600 N N . LEU A 1 209 ? 25.867 -2.555 28.347 1.00 27.15 209 LEU A N 1
ATOM 1601 C CA . LEU A 1 209 ? 26.599 -3.358 27.341 1.00 25.98 209 LEU A CA 1
ATOM 1602 C C . LEU A 1 209 ? 27.708 -4.049 28.100 1.00 28.95 209 LEU A C 1
ATOM 1603 O O . LEU A 1 209 ? 28.396 -3.378 28.907 1.00 26.29 209 LEU A O 1
ATOM 1608 N N . ILE A 1 210 ? 27.857 -5.378 27.955 1.00 23.37 210 ILE A N 1
ATOM 1609 C CA . ILE A 1 210 ? 29.051 -6.072 28.585 1.00 23.47 210 ILE A CA 1
ATOM 1610 C C . ILE A 1 210 ? 29.788 -6.855 27.522 1.00 24.14 210 ILE A C 1
ATOM 1611 O O . ILE A 1 210 ? 29.158 -7.558 26.702 1.00 24.06 210 ILE A O 1
ATOM 1616 N N . GLY A 1 211 ? 31.110 -6.750 27.501 1.00 21.86 211 GLY A N 1
ATOM 1617 C CA . GLY A 1 211 ? 31.908 -7.446 26.520 1.00 22.68 211 GLY A CA 1
ATOM 1618 C C . GLY A 1 211 ? 33.086 -8.198 27.118 1.00 20.82 211 GLY A C 1
ATOM 1619 O O . GLY A 1 211 ? 33.726 -7.723 28.095 1.00 21.50 211 GLY A O 1
ATOM 1620 N N . VAL A 1 212 ? 33.441 -9.312 26.461 1.00 19.14 212 VAL A N 1
ATOM 1621 C CA . VAL A 1 212 ? 34.617 -10.086 26.784 1.00 18.94 212 VAL A CA 1
ATOM 1622 C C . VAL A 1 212 ? 35.365 -10.451 25.518 1.00 20.10 212 VAL A C 1
ATOM 1623 O O . VAL A 1 212 ? 34.772 -10.955 24.558 1.00 21.37 212 VAL A O 1
ATOM 1627 N N . THR A 1 213 ? 36.705 -10.285 25.521 1.00 18.89 213 THR A N 1
ATOM 1628 C CA . THR A 1 213 ? 37.577 -10.730 24.433 1.00 22.30 213 THR A CA 1
ATOM 1629 C C . THR A 1 213 ? 38.763 -11.569 24.980 1.00 22.61 213 THR A C 1
ATOM 1630 O O . THR A 1 213 ? 39.454 -11.166 25.971 1.00 20.83 213 THR A O 1
ATOM 1634 N N . TYR A 1 214 ? 38.940 -12.768 24.365 1.00 20.13 214 TYR A N 1
ATOM 1635 C CA . TYR A 1 214 ? 40.148 -13.535 24.522 1.00 22.30 214 TYR A CA 1
ATOM 1636 C C . TYR A 1 214 ? 41.088 -13.297 23.333 1.00 22.15 214 TYR A C 1
ATOM 1637 O O . TYR A 1 214 ? 40.642 -13.390 22.155 1.00 21.94 214 TYR A O 1
ATOM 1646 N N . TYR A 1 215 ? 42.373 -13.087 23.537 1.00 20.67 215 TYR A N 1
ATOM 1647 C CA . TYR A 1 215 ? 43.346 -12.969 22.449 1.00 22.19 215 TYR A CA 1
ATOM 1648 C C . TYR A 1 215 ? 44.581 -13.877 22.795 1.00 22.67 215 TYR A C 1
ATOM 1649 O O . TYR A 1 215 ? 45.013 -13.977 23.952 1.00 24.20 215 TYR A O 1
ATOM 1658 N N . ASN A 1 216 ? 45.130 -14.516 21.789 1.00 21.56 216 ASN A N 1
ATOM 1659 C CA . ASN A 1 216 ? 46.475 -15.095 21.843 1.00 24.27 216 ASN A CA 1
ATOM 1660 C C . ASN A 1 216 ? 47.328 -14.444 20.746 1.00 25.63 216 ASN A C 1
ATOM 1661 O O . ASN A 1 216 ? 46.846 -14.173 19.634 1.00 25.79 216 ASN A O 1
ATOM 1666 N N . ALA A 1 217 ? 48.618 -14.313 21.040 1.00 25.17 217 ALA A N 1
ATOM 1667 C CA . ALA A 1 217 ? 49.570 -13.984 19.991 1.00 25.38 217 ALA A CA 1
ATOM 1668 C C . ALA A 1 217 ? 50.890 -14.740 20.224 1.00 27.54 217 ALA A C 1
ATOM 1669 O O . ALA A 1 217 ? 51.208 -15.099 21.365 1.00 27.65 217 ALA A O 1
ATOM 1671 N N . GLU A 1 218 ? 51.581 -14.966 19.106 1.00 27.29 218 GLU A N 1
ATOM 1672 C CA . GLU A 1 218 ? 52.963 -15.588 19.116 1.00 33.19 218 GLU A CA 1
ATOM 1673 C C . GLU A 1 218 ? 53.893 -14.757 18.304 1.00 31.14 218 GLU A C 1
ATOM 1674 O O . GLU A 1 218 ? 53.603 -14.452 17.123 1.00 29.18 218 GLU A O 1
ATOM 1680 N N . LEU A 1 219 ? 54.983 -14.327 18.948 1.00 32.67 219 LEU A N 1
ATOM 1681 C CA . LEU A 1 219 ? 56.016 -13.539 18.316 1.00 33.34 219 LEU A CA 1
ATOM 1682 C C . LEU A 1 219 ? 57.229 -14.509 18.098 1.00 39.44 219 LEU A C 1
ATOM 1683 O O . LEU A 1 219 ? 57.724 -15.076 19.069 1.00 35.95 219 LEU A O 1
ATOM 1688 N N . ASP A 1 220 ? 57.592 -14.766 16.852 1.00 40.33 220 ASP A N 1
ATOM 1689 C CA . ASP A 1 220 ? 58.856 -15.528 16.560 1.00 50.40 220 ASP A CA 1
ATOM 1690 C C . ASP A 1 220 ? 59.827 -14.769 15.676 1.00 50.29 220 ASP A C 1
ATOM 1691 O O . ASP A 1 220 ? 59.431 -13.930 14.829 1.00 39.74 220 ASP A O 1
ATOM 1696 N N . VAL A 1 221 ? 61.117 -15.046 15.930 1.00 49.75 221 VAL A N 1
ATOM 1697 C CA . VAL A 1 221 ? 62.230 -14.342 15.300 1.00 53.25 221 VAL A CA 1
ATOM 1698 C C . VAL A 1 221 ? 62.849 -15.305 14.281 1.00 54.28 221 VAL A C 1
ATOM 1699 O O . VAL A 1 221 ? 63.190 -16.439 14.639 1.00 54.18 221 VAL A O 1
ATOM 1703 N N . GLU A 1 222 ? 62.956 -14.876 13.026 1.00 57.28 222 GLU A N 1
ATOM 1704 C CA . GLU A 1 222 ? 63.420 -15.750 11.905 1.00 66.17 222 GLU A CA 1
ATOM 1705 C C . GLU A 1 222 ? 64.715 -16.619 12.085 1.00 67.40 222 GLU A C 1
ATOM 1706 O O . GLU A 1 222 ? 64.717 -17.806 11.688 1.00 79.99 222 GLU A O 1
ATOM 1712 N N . ASN A 1 223 ? 65.806 -16.068 12.616 1.00 61.55 223 ASN A N 1
ATOM 1713 C CA . ASN A 1 223 ? 67.086 -16.892 12.700 1.00 74.16 223 ASN A CA 1
ATOM 1714 C C . ASN A 1 223 ? 67.547 -16.988 14.138 1.00 72.54 223 ASN A C 1
ATOM 1715 O O . ASN A 1 223 ? 68.668 -16.601 14.476 1.00 71.81 223 ASN A O 1
ATOM 1720 N N . ASN A 1 224 ? 66.652 -17.483 14.989 1.00 69.49 224 ASN A N 1
ATOM 1721 C CA . ASN A 1 224 ? 66.799 -17.313 16.431 1.00 61.97 224 ASN A CA 1
ATOM 1722 C C . ASN A 1 224 ? 65.880 -18.322 17.067 1.00 59.15 224 ASN A C 1
ATOM 1723 O O . ASN A 1 224 ? 64.798 -18.598 16.534 1.00 66.98 224 ASN A O 1
ATOM 1728 N N . PRO A 1 225 ? 66.311 -18.929 18.178 1.00 58.33 225 PRO A N 1
ATOM 1729 C CA . PRO A 1 225 ? 65.371 -19.830 18.862 1.00 54.59 225 PRO A CA 1
ATOM 1730 C C . PRO A 1 225 ? 64.231 -19.095 19.691 1.00 49.61 225 PRO A C 1
ATOM 1731 O O . PRO A 1 225 ? 63.327 -19.746 20.154 1.00 49.97 225 PRO A O 1
ATOM 1735 N N . LEU A 1 226 ? 64.305 -17.783 19.870 1.00 44.81 226 LEU A N 1
ATOM 1736 C CA . LEU A 1 226 ? 63.382 -17.074 20.767 1.00 48.08 226 LEU A CA 1
ATOM 1737 C C . LEU A 1 226 ? 61.929 -17.081 20.154 1.00 38.97 226 LEU A C 1
ATOM 1738 O O . LEU A 1 226 ? 61.754 -16.741 18.957 1.00 41.77 226 LEU A O 1
ATOM 1743 N N . VAL A 1 227 ? 60.982 -17.514 20.985 1.00 48.08 227 VAL A N 1
ATOM 1744 C CA . VAL A 1 227 ? 59.515 -17.429 20.750 1.00 41.71 227 VAL A CA 1
ATOM 1745 C C . VAL A 1 227 ? 58.895 -16.823 22.000 1.00 43.74 227 VAL A C 1
ATOM 1746 O O . VAL A 1 227 ? 59.278 -17.219 23.123 1.00 38.50 227 VAL A O 1
ATOM 1750 N N . ILE A 1 228 ? 57.931 -15.864 21.843 1.00 36.49 228 ILE A N 1
ATOM 1751 C CA . ILE A 1 228 ? 57.202 -15.299 23.019 1.00 32.37 228 ILE A CA 1
ATOM 1752 C C . ILE A 1 228 ? 55.682 -15.514 22.752 1.00 32.17 228 ILE A C 1
ATOM 1753 O O . ILE A 1 228 ? 55.243 -15.157 21.645 1.00 31.88 228 ILE A O 1
ATOM 1758 N N . ASP A 1 229 ? 54.956 -16.110 23.704 1.00 30.55 229 ASP A N 1
ATOM 1759 C CA . ASP A 1 229 ? 53.494 -16.311 23.635 1.00 32.11 229 ASP A CA 1
ATOM 1760 C C . ASP A 1 229 ? 52.827 -15.284 24.549 1.00 36.53 229 ASP A C 1
ATOM 1761 O O . ASP A 1 229 ? 53.339 -15.033 25.682 1.00 35.57 229 ASP A O 1
ATOM 1766 N N . GLU A 1 230 ? 51.709 -14.701 24.079 1.00 30.39 230 GLU A N 1
ATOM 1767 C CA . GLU A 1 230 ? 50.877 -13.835 24.945 1.00 28.24 230 GLU A CA 1
ATOM 1768 C C . GLU A 1 230 ? 49.463 -14.433 25.064 1.00 26.71 230 GLU A C 1
ATOM 1769 O O . GLU A 1 230 ? 48.878 -14.831 24.037 1.00 25.42 230 GLU A O 1
ATOM 1775 N N . ASP A 1 231 ? 48.925 -14.459 26.274 1.00 25.45 231 ASP A N 1
ATOM 1776 C CA . ASP A 1 231 ? 47.541 -14.896 26.544 1.00 27.27 231 ASP A CA 1
ATOM 1777 C C . ASP A 1 231 ? 46.835 -13.678 27.205 1.00 26.02 231 ASP A C 1
ATOM 1778 O O . ASP A 1 231 ? 47.302 -13.161 28.304 1.00 25.09 231 ASP A O 1
ATOM 1783 N N . ALA A 1 232 ? 45.656 -13.258 26.668 1.00 23.78 232 ALA A N 1
ATOM 1784 C CA . ALA A 1 232 ? 45.056 -11.978 27.116 1.00 23.66 232 ALA A CA 1
ATOM 1785 C C . ALA A 1 232 ? 43.545 -12.088 27.291 1.00 23.39 232 ALA A C 1
ATOM 1786 O O . ALA A 1 232 ? 42.883 -12.800 26.477 1.00 22.63 232 ALA A O 1
ATOM 1788 N N . ILE A 1 233 ? 43.034 -11.458 28.349 1.00 22.29 233 ILE A N 1
ATOM 1789 C CA . ILE A 1 233 ? 41.605 -11.357 28.579 1.00 20.91 233 ILE A CA 1
ATOM 1790 C C . ILE A 1 233 ? 41.263 -9.856 28.835 1.00 23.32 233 ILE A C 1
ATOM 1791 O O . ILE A 1 233 ? 41.954 -9.171 29.598 1.00 22.33 233 ILE A O 1
ATOM 1796 N N . SER A 1 234 ? 40.148 -9.407 28.236 1.00 21.42 234 SER A N 1
ATOM 1797 C CA . SER A 1 234 ? 39.573 -8.073 28.429 1.00 21.82 234 SER A CA 1
ATOM 1798 C C . SER A 1 234 ? 38.078 -8.246 28.785 1.00 22.04 234 SER A C 1
ATOM 1799 O O . SER A 1 234 ? 37.320 -8.978 28.094 1.00 21.34 234 SER A O 1
ATOM 1802 N N . VAL A 1 235 ? 37.662 -7.641 29.914 1.00 20.26 235 VAL A N 1
ATOM 1803 C CA . VAL A 1 235 ? 36.276 -7.666 30.448 1.00 21.09 235 VAL A CA 1
ATOM 1804 C C . VAL A 1 235 ? 35.868 -6.204 30.635 1.00 22.69 235 VAL A C 1
ATOM 1805 O O . VAL A 1 235 ? 36.468 -5.515 31.449 1.00 24.77 235 VAL A O 1
ATOM 1809 N N . ALA A 1 236 ? 34.834 -5.752 29.973 1.00 22.03 236 ALA A N 1
ATOM 1810 C CA . ALA A 1 236 ? 34.521 -4.288 29.978 1.00 21.90 236 ALA A CA 1
ATOM 1811 C C . ALA A 1 236 ? 33.015 -4.088 29.829 1.00 20.92 236 ALA A C 1
ATOM 1812 O O . ALA A 1 236 ? 32.265 -4.949 29.365 1.00 22.62 236 ALA A O 1
ATOM 1814 N N . GLY A 1 237 ? 32.554 -2.881 30.192 1.00 20.91 237 GLY A N 1
ATOM 1815 C CA . GLY A 1 237 ? 31.134 -2.519 30.004 1.00 22.55 237 GLY A CA 1
ATOM 1816 C C . GLY A 1 237 ? 30.853 -1.033 29.969 1.00 22.68 237 GLY A C 1
ATOM 1817 O O . GLY A 1 237 ? 31.697 -0.210 30.381 1.00 21.10 237 GLY A O 1
ATOM 1818 N N . THR A 1 238 ? 29.612 -0.744 29.562 1.00 20.63 238 THR A N 1
ATOM 1819 C CA . THR A 1 238 ? 29.106 0.651 29.566 1.00 21.27 238 THR A CA 1
ATOM 1820 C C . THR A 1 238 ? 27.710 0.676 30.096 1.00 23.68 238 THR A C 1
ATOM 1821 O O . THR A 1 238 ? 26.967 -0.339 29.997 1.00 23.60 238 THR A O 1
ATOM 1825 N N . TYR A 1 239 ? 27.306 1.818 30.644 1.00 22.83 239 TYR A N 1
ATOM 1826 C CA . TYR A 1 239 ? 25.945 1.948 31.198 1.00 22.52 239 TYR A CA 1
ATOM 1827 C C . TYR A 1 239 ? 25.442 3.363 30.960 1.00 24.48 239 TYR A C 1
ATOM 1828 O O . TYR A 1 239 ? 26.067 4.324 31.442 1.00 24.03 239 TYR A O 1
ATOM 1837 N N . LYS A 1 240 ? 24.299 3.469 30.260 1.00 24.62 240 LYS A N 1
ATOM 1838 C CA . LYS A 1 240 ? 23.659 4.797 30.016 1.00 28.88 240 LYS A CA 1
ATOM 1839 C C . LYS A 1 240 ? 22.850 5.207 31.263 1.00 32.58 240 LYS A C 1
ATOM 1840 O O . LYS A 1 240 ? 21.761 4.642 31.502 1.00 34.25 240 LYS A O 1
ATOM 1846 N N . VAL A 1 241 ? 23.411 6.098 32.072 1.00 29.92 241 VAL A N 1
ATOM 1847 C CA . VAL A 1 241 ? 22.795 6.563 33.306 1.00 35.29 241 VAL A CA 1
ATOM 1848 C C . VAL A 1 241 ? 21.796 7.720 33.114 1.00 43.95 241 VAL A C 1
ATOM 1849 O O . VAL A 1 241 ? 21.083 8.050 34.084 1.00 45.59 241 VAL A O 1
ATOM 1853 N N . ALA A 1 242 ? 21.840 8.359 31.941 1.00 41.33 242 ALA A N 1
ATOM 1854 C CA . ALA A 1 242 ? 20.900 9.417 31.482 1.00 44.41 242 ALA A CA 1
ATOM 1855 C C . ALA A 1 242 ? 21.036 9.571 29.976 1.00 42.94 242 ALA A C 1
ATOM 1856 O O . ALA A 1 242 ? 21.924 9.033 29.371 1.00 38.63 242 ALA A O 1
ATOM 1858 N N . ASP A 1 243 ? 20.079 10.237 29.320 1.00 47.48 243 ASP A N 1
ATOM 1859 C CA . ASP A 1 243 ? 20.133 10.507 27.865 1.00 42.98 243 ASP A CA 1
ATOM 1860 C C . ASP A 1 243 ? 21.545 10.970 27.339 1.00 36.58 243 ASP A C 1
ATOM 1861 O O . ASP A 1 243 ? 22.050 10.474 26.302 1.00 40.12 243 ASP A O 1
ATOM 1866 N N . LYS A 1 244 ? 22.186 11.868 28.069 1.00 32.76 244 LYS A N 1
ATOM 1867 C CA . LYS A 1 244 ? 23.434 12.381 27.581 1.00 31.83 244 LYS A CA 1
ATOM 1868 C C . LYS A 1 244 ? 24.632 11.777 28.206 1.00 31.45 244 LYS A C 1
ATOM 1869 O O . LYS A 1 244 ? 25.708 12.146 27.830 1.00 26.81 244 LYS A O 1
ATOM 1875 N N . THR A 1 245 ? 24.470 10.855 29.180 1.00 29.63 245 THR A N 1
ATOM 1876 C CA . THR A 1 245 ? 25.557 10.531 30.033 1.00 27.94 245 THR A CA 1
ATOM 1877 C C . THR A 1 245 ? 25.790 8.977 30.092 1.00 28.16 245 THR A C 1
ATOM 1878 O O . THR A 1 245 ? 24.840 8.271 30.381 1.00 27.21 245 THR A O 1
ATOM 1882 N N . LYS A 1 246 ? 27.050 8.555 29.859 1.00 24.90 246 LYS A N 1
ATOM 1883 C CA . LYS A 1 246 ? 27.422 7.131 29.887 1.00 26.12 246 LYS A CA 1
ATOM 1884 C C . LYS A 1 246 ? 28.633 6.895 30.729 1.00 25.86 246 LYS A C 1
ATOM 1885 O O . LYS A 1 246 ? 29.661 7.596 30.611 1.00 26.05 246 LYS A O 1
ATOM 1891 N N . LEU A 1 247 ? 28.531 5.924 31.653 1.00 22.86 247 LEU A N 1
ATOM 1892 C CA . LEU A 1 247 ? 29.677 5.517 32.413 1.00 20.72 247 LEU A CA 1
ATOM 1893 C C . LEU A 1 247 ? 30.335 4.282 31.723 1.00 21.40 247 LEU A C 1
ATOM 1894 O O . LEU A 1 247 ? 29.649 3.444 31.128 1.00 22.55 247 LEU A O 1
ATOM 1899 N N . TYR A 1 248 ? 31.613 4.109 31.936 1.00 20.93 248 TYR A N 1
ATOM 1900 C CA . TYR A 1 248 ? 32.283 2.916 31.343 1.00 22.32 248 TYR A CA 1
ATOM 1901 C C . TYR A 1 248 ? 33.465 2.465 32.216 1.00 22.19 248 TYR A C 1
ATOM 1902 O O . TYR A 1 248 ? 34.059 3.213 33.027 1.00 21.40 248 TYR A O 1
ATOM 1911 N N . ALA A 1 249 ? 33.814 1.166 32.106 1.00 21.33 249 ALA A N 1
ATOM 1912 C CA . ALA A 1 249 ? 34.938 0.575 32.909 1.00 21.49 249 ALA A CA 1
ATOM 1913 C C . ALA A 1 249 ? 35.468 -0.692 32.267 1.00 18.52 249 ALA A C 1
ATOM 1914 O O . ALA A 1 249 ? 34.747 -1.361 31.463 1.00 22.08 249 ALA A O 1
ATOM 1916 N N . GLY A 1 250 ? 36.734 -1.024 32.519 1.00 20.87 250 GLY A N 1
ATOM 1917 C CA . GLY A 1 250 ? 37.268 -2.331 32.051 1.00 22.98 250 GLY A CA 1
ATOM 1918 C C . GLY A 1 250 ? 38.444 -2.797 32.853 1.00 23.72 250 GLY A C 1
ATOM 1919 O O . GLY A 1 250 ? 39.117 -2.007 33.572 1.00 22.05 250 GLY A O 1
ATOM 1920 N N . TYR A 1 251 ? 38.649 -4.111 32.753 1.00 22.03 251 TYR A N 1
ATOM 1921 C CA . TYR A 1 251 ? 39.798 -4.847 33.372 1.00 21.95 251 TYR A CA 1
ATOM 1922 C C . TYR A 1 251 ? 40.474 -5.688 32.287 1.00 19.51 251 TYR A C 1
ATOM 1923 O O . TYR A 1 251 ? 39.797 -6.475 31.562 1.00 20.72 251 TYR A O 1
ATOM 1932 N N . GLU A 1 252 ? 41.794 -5.537 32.158 1.00 20.77 252 GLU A N 1
ATOM 1933 C CA . GLU A 1 252 ? 42.586 -6.169 31.150 1.00 23.34 252 GLU A CA 1
ATOM 1934 C C . GLU A 1 252 ? 43.806 -6.876 31.790 1.00 24.30 252 GLU A C 1
ATOM 1935 O O . GLU A 1 252 ? 44.608 -6.236 32.522 1.00 23.32 252 GLU A O 1
ATOM 1941 N N . TYR A 1 253 ? 43.947 -8.174 31.502 1.00 24.98 253 TYR A N 1
ATOM 1942 C CA . TYR A 1 253 ? 45.124 -8.945 32.038 1.00 25.42 253 TYR A CA 1
ATOM 1943 C C . TYR A 1 253 ? 45.833 -9.687 30.900 1.00 25.78 253 TYR A C 1
ATOM 1944 O O . TYR A 1 253 ? 45.160 -10.381 30.093 1.00 23.48 253 TYR A O 1
ATOM 1953 N N . VAL A 1 254 ? 47.180 -9.565 3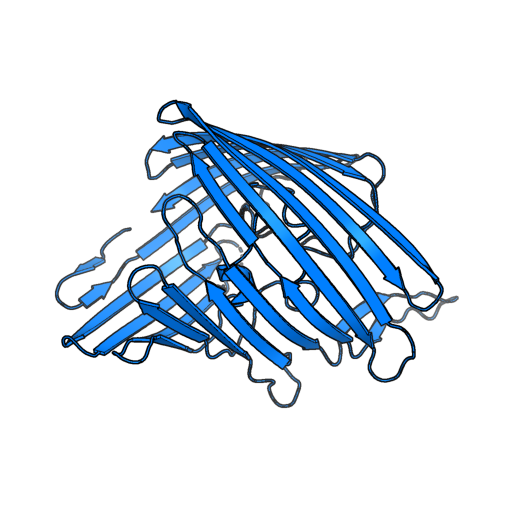0.834 1.00 23.23 254 VAL A N 1
ATOM 1954 C CA . VAL A 1 254 ? 47.963 -10.160 29.784 1.00 24.02 254 VAL A CA 1
ATOM 1955 C C . VAL A 1 254 ? 49.172 -10.917 30.458 1.00 28.32 254 VAL A C 1
ATOM 1956 O O . VAL A 1 254 ? 49.808 -10.356 31.394 1.00 26.48 254 VAL A O 1
ATOM 1960 N N . MET A 1 255 ? 49.347 -12.178 30.090 1.00 25.95 255 MET A N 1
ATOM 1961 C CA . MET A 1 255 ? 50.630 -12.978 30.487 1.00 28.60 255 MET A CA 1
ATOM 1962 C C . MET A 1 255 ? 51.518 -13.206 29.289 1.00 28.32 255 MET A C 1
ATOM 1963 O O . MET A 1 255 ? 51.039 -13.519 28.199 1.00 28.81 255 MET A O 1
ATOM 1968 N N . GLN A 1 256 ? 52.794 -12.918 29.456 1.00 27.93 256 GLN A N 1
ATOM 1969 C CA . GLN A 1 256 ? 53.778 -13.063 28.439 1.00 28.38 256 GLN A CA 1
ATOM 1970 C C . GLN A 1 256 ? 54.783 -14.165 28.944 1.00 34.17 256 GLN A C 1
ATOM 1971 O O . GLN A 1 256 ? 55.313 -14.075 30.068 1.00 32.92 256 GLN A O 1
ATOM 1977 N N . GLU A 1 257 ? 55.032 -15.126 28.086 1.00 32.90 257 GLU A N 1
ATOM 1978 C CA . GLU A 1 257 ? 55.969 -16.267 28.411 1.00 43.04 257 GLU A CA 1
ATOM 1979 C C . GLU A 1 257 ? 56.932 -16.510 27.256 1.00 39.47 257 GLU A C 1
ATOM 1980 O O . GLU A 1 257 ? 56.491 -16.714 26.093 1.00 36.62 257 GLU A O 1
ATOM 1986 N N . ALA A 1 258 ? 58.249 -16.471 27.555 1.00 40.88 258 ALA A N 1
ATOM 1987 C CA . ALA A 1 258 ? 59.304 -16.740 26.579 1.00 43.04 258 ALA A CA 1
ATOM 1988 C C . ALA A 1 258 ? 59.777 -18.205 26.718 1.00 48.63 258 ALA A C 1
ATOM 1989 O O . ALA A 1 258 ? 59.678 -18.814 27.788 1.00 44.17 258 ALA A O 1
ATOM 1991 N N . ASN A 1 259 ? 60.239 -18.773 25.620 1.00 44.93 259 ASN A N 1
ATOM 1992 C CA . ASN A 1 259 ? 60.714 -20.172 25.641 1.00 51.86 259 ASN A CA 1
ATOM 1993 C C . ASN A 1 259 ? 62.062 -20.363 26.385 1.00 55.49 259 ASN A C 1
ATOM 1994 O O . ASN A 1 259 ? 62.454 -21.493 26.647 1.00 56.61 259 ASN A O 1
ATOM 1999 N N . THR A 1 260 ? 62.730 -19.263 26.719 1.00 56.78 260 THR A N 1
ATOM 2000 C CA . THR A 1 260 ? 63.792 -19.242 27.722 1.00 64.42 260 THR A CA 1
ATOM 2001 C C . THR A 1 260 ? 63.297 -19.517 29.147 1.00 70.49 260 THR A C 1
ATOM 2002 O O . THR A 1 260 ? 64.134 -19.673 30.027 1.00 77.07 260 THR A O 1
ATOM 2006 N N . GLY A 1 261 ? 61.978 -19.558 29.398 1.00 58.69 261 GLY A N 1
ATOM 2007 C CA . GLY A 1 261 ? 61.436 -19.715 30.755 1.00 59.46 261 GLY A CA 1
ATOM 2008 C C . GLY A 1 261 ? 61.062 -18.423 31.514 1.00 55.42 261 GLY A C 1
ATOM 2009 O O . GLY A 1 261 ? 60.331 -18.497 32.496 1.00 58.03 261 GLY A O 1
ATOM 2010 N N . ALA A 1 262 ? 61.584 -17.273 31.086 1.00 50.10 262 ALA A N 1
ATOM 2011 C CA . ALA A 1 262 ? 61.185 -15.949 31.596 1.00 54.83 262 ALA A CA 1
ATOM 2012 C C . ALA A 1 262 ? 59.630 -15.702 31.428 1.00 49.46 262 ALA A C 1
ATOM 2013 O O . ALA A 1 262 ? 59.079 -16.037 30.369 1.00 43.53 262 ALA A O 1
ATOM 2015 N N . ASP A 1 263 ? 58.952 -15.245 32.482 1.00 47.53 263 ASP A N 1
ATOM 2016 C CA . ASP A 1 263 ? 57.479 -14.995 32.481 1.00 44.79 263 ASP A CA 1
ATOM 2017 C C . ASP A 1 263 ? 57.266 -13.566 32.947 1.00 48.97 263 ASP A C 1
ATOM 2018 O O . ASP A 1 263 ? 57.939 -13.100 33.897 1.00 41.83 263 ASP A O 1
ATOM 2023 N N . GLU A 1 264 ? 56.319 -12.849 32.346 1.00 35.16 264 GLU A N 1
ATOM 2024 C CA . GLU A 1 264 ? 55.851 -11.545 32.985 1.00 36.98 264 GLU A CA 1
ATOM 2025 C C . GLU A 1 264 ? 54.313 -11.471 32.893 1.00 32.88 264 GLU A C 1
ATOM 2026 O O . GLU A 1 264 ? 53.719 -12.353 32.299 1.00 29.38 264 GLU A O 1
ATOM 2032 N N . ASP A 1 265 ? 53.718 -10.439 33.467 1.00 28.44 265 ASP A N 1
ATOM 2033 C CA . ASP A 1 265 ? 52.268 -10.167 33.234 1.00 28.51 265 ASP A CA 1
ATOM 2034 C C . ASP A 1 265 ? 52.009 -8.670 33.429 1.00 30.20 265 ASP A C 1
ATOM 2035 O O . ASP A 1 265 ? 52.905 -7.933 33.950 1.00 30.01 265 ASP A O 1
ATOM 2040 N N . GLY A 1 266 ? 50.798 -8.231 33.048 1.00 29.96 266 GLY A N 1
ATOM 2041 C CA . GLY A 1 266 ? 50.389 -6.813 33.128 1.00 26.62 266 GLY A CA 1
ATOM 2042 C C . GLY A 1 266 ? 48.893 -6.685 33.331 1.00 28.56 266 GLY A C 1
ATOM 2043 O O . GLY A 1 266 ? 48.139 -7.499 32.773 1.00 26.57 266 GLY A O 1
ATOM 2044 N N . THR A 1 267 ? 48.485 -5.710 34.168 1.00 25.05 267 THR A N 1
ATOM 2045 C CA . THR A 1 267 ? 47.101 -5.421 34.513 1.00 26.35 267 THR A CA 1
ATOM 2046 C C . THR A 1 267 ? 46.821 -3.952 34.154 1.00 26.53 267 THR A C 1
ATOM 2047 O O . THR A 1 267 ? 47.665 -3.077 34.492 1.00 26.40 267 THR A O 1
ATOM 2051 N N . LEU A 1 268 ? 45.661 -3.705 33.508 1.00 24.63 268 LEU A N 1
ATOM 2052 C CA . LEU A 1 268 ? 45.200 -2.312 33.245 1.00 23.97 268 LEU A CA 1
ATOM 2053 C C . LEU A 1 268 ? 43.751 -2.236 33.611 1.00 24.69 268 LEU A C 1
ATOM 2054 O O . LEU A 1 268 ? 42.937 -3.049 33.134 1.00 23.90 268 LEU A O 1
ATOM 2059 N N . VAL A 1 269 ? 43.372 -1.299 34.504 1.00 21.75 269 VAL A N 1
ATOM 2060 C CA . VAL A 1 269 ? 41.965 -1.059 34.840 1.00 22.35 269 VAL A CA 1
ATOM 2061 C C . VAL A 1 269 ? 41.640 0.418 34.473 1.00 24.33 269 VAL A C 1
ATOM 2062 O O . VAL A 1 269 ? 42.450 1.340 34.740 1.00 23.35 269 VAL A O 1
ATOM 2066 N N . TYR A 1 270 ? 40.448 0.675 33.927 1.00 22.36 270 TYR A N 1
ATOM 2067 C CA . TYR A 1 270 ? 40.003 2.053 33.635 1.00 20.66 270 TYR A CA 1
ATOM 2068 C C . TYR A 1 270 ? 38.591 2.253 34.125 1.00 21.57 270 TYR A C 1
ATOM 2069 O O . TYR A 1 270 ? 37.770 1.299 34.157 1.00 22.06 270 TYR A O 1
ATOM 2078 N N . LEU A 1 271 ? 38.258 3.523 34.483 1.00 20.63 271 LEU A N 1
ATOM 2079 C CA . LEU A 1 271 ? 36.887 3.908 34.812 1.00 22.05 271 LEU A CA 1
ATOM 2080 C C . LEU A 1 271 ? 36.689 5.366 34.265 1.00 22.04 271 LEU A C 1
ATOM 2081 O O . LEU A 1 271 ? 37.580 6.186 34.443 1.00 23.83 271 LEU A O 1
ATOM 2086 N N . GLY A 1 272 ? 35.595 5.624 33.583 1.00 22.26 272 GLY A N 1
ATOM 2087 C CA . GLY A 1 272 ? 35.384 6.988 33.022 1.00 23.00 272 GLY A CA 1
ATOM 2088 C C . GLY A 1 272 ? 33.961 7.324 32.796 1.00 22.22 272 GLY A C 1
ATOM 2089 O O . GLY A 1 272 ? 33.008 6.544 33.065 1.00 22.16 272 GLY A O 1
ATOM 2090 N N . VAL A 1 273 ? 33.762 8.593 32.332 1.00 22.04 273 VAL A N 1
ATOM 2091 C CA . VAL A 1 273 ? 32.487 9.111 32.067 1.00 23.45 273 VAL A CA 1
ATOM 2092 C C . VAL A 1 273 ? 32.503 9.917 30.759 1.00 23.44 273 VAL A C 1
ATOM 2093 O O . VAL A 1 273 ? 33.487 10.616 30.503 1.00 22.33 273 VAL A O 1
ATOM 2097 N N . GLU A 1 274 ? 31.444 9.713 29.946 1.00 22.54 274 GLU A N 1
ATOM 2098 C CA . GLU A 1 274 ? 31.223 10.433 28.660 1.00 24.62 274 GLU A CA 1
ATOM 2099 C C . GLU A 1 274 ? 30.000 11.288 28.764 1.00 22.54 274 GLU A C 1
ATOM 2100 O O . GLU A 1 274 ? 28.894 10.807 29.132 1.00 23.53 274 GLU A O 1
ATOM 2106 N N . TYR A 1 275 ? 30.064 12.537 28.241 1.00 23.37 275 TYR A N 1
ATOM 2107 C CA . TYR A 1 275 ? 28.884 13.415 28.272 1.00 23.16 275 TYR A CA 1
ATOM 2108 C C . TYR A 1 275 ? 28.756 14.056 26.902 1.00 23.44 275 TYR A C 1
ATOM 2109 O O . TYR A 1 275 ? 29.705 14.704 26.439 1.00 23.21 275 TYR A O 1
ATOM 2118 N N . LYS A 1 276 ? 27.576 13.915 26.317 1.00 26.05 276 LYS A N 1
ATOM 2119 C CA . LYS A 1 276 ? 27.298 14.479 24.919 1.00 28.05 276 LYS A CA 1
ATOM 2120 C C . LYS A 1 276 ? 26.529 15.799 25.004 1.00 27.93 276 LYS A C 1
ATOM 2121 O O . LYS A 1 276 ? 25.425 15.854 25.538 1.00 30.24 276 LYS A O 1
ATOM 2127 N N . PHE A 1 277 ? 27.191 16.905 24.685 1.00 24.29 277 PHE A N 1
ATOM 2128 C CA . PHE A 1 277 ? 26.454 18.181 24.557 1.00 27.43 277 PHE A CA 1
ATOM 2129 C C . PHE A 1 277 ? 25.438 18.130 23.397 1.00 32.72 277 PHE A C 1
ATOM 2130 O O . PHE A 1 277 ? 24.308 18.647 23.522 1.00 32.83 277 PHE A O 1
ATOM 2138 N N . ALA A 1 278 ? 25.844 17.518 22.302 1.00 29.09 278 ALA A N 1
ATOM 2139 C CA . ALA A 1 278 ? 25.029 17.463 21.072 1.00 35.36 278 ALA A CA 1
ATOM 2140 C C . ALA A 1 278 ? 25.589 16.356 20.230 1.00 32.02 278 ALA A C 1
ATOM 2141 O O . ALA A 1 278 ? 26.607 15.777 20.552 1.00 28.47 278 ALA A O 1
ATOM 2143 N N . SER A 1 279 ? 25.002 16.110 19.050 1.00 38.24 279 SER A N 1
ATOM 2144 C CA . SER A 1 279 ? 25.607 15.147 18.141 1.00 36.45 279 SER A CA 1
ATOM 2145 C C . SER A 1 279 ? 26.984 15.602 17.677 1.00 34.96 279 SER A C 1
ATOM 2146 O O . SER A 1 279 ? 27.892 14.779 17.413 1.00 42.66 279 SER A O 1
ATOM 2149 N N . TRP A 1 280 ? 27.183 16.921 17.586 1.00 30.68 280 TRP A N 1
ATOM 2150 C CA . TRP A 1 280 ? 28.448 17.508 17.159 1.00 28.81 280 TRP A CA 1
ATOM 2151 C C . TRP A 1 280 ? 29.456 17.864 18.308 1.00 25.48 280 TRP A C 1
ATOM 2152 O O . TRP A 1 280 ? 30.514 18.435 18.035 1.00 24.90 280 TRP A O 1
ATOM 2163 N N . ALA A 1 281 ? 29.136 17.555 19.590 1.00 24.27 281 ALA A N 1
ATOM 2164 C CA . ALA A 1 281 ? 30.074 17.909 20.679 1.00 25.90 281 ALA A CA 1
ATOM 2165 C C . ALA A 1 281 ? 29.969 16.911 21.873 1.00 21.97 281 ALA A C 1
ATOM 2166 O O . ALA A 1 281 ? 28.844 16.621 22.324 1.00 25.00 281 ALA A O 1
ATOM 2168 N N . ARG A 1 282 ? 31.151 16.472 22.350 1.00 23.51 282 ARG A N 1
ATOM 2169 C CA . ARG A 1 282 ? 31.191 15.701 23.596 1.00 23.01 282 ARG A CA 1
ATOM 2170 C C . ARG A 1 282 ? 32.459 15.907 24.368 1.00 23.58 282 ARG A C 1
ATOM 2171 O O . ARG A 1 282 ? 33.438 16.371 23.845 1.00 23.20 282 ARG A O 1
ATOM 2179 N N . VAL A 1 283 ? 32.399 15.530 25.660 1.00 22.82 283 VAL A N 1
ATOM 2180 C CA . VAL A 1 283 ? 33.550 15.589 26.571 1.00 22.51 283 VAL A CA 1
ATOM 2181 C C . VAL A 1 283 ? 33.622 14.264 27.370 1.00 20.84 283 VAL A C 1
ATOM 2182 O O . VAL A 1 283 ? 32.654 13.510 27.445 1.00 23.43 283 VAL A O 1
ATOM 2186 N N . TYR A 1 284 ? 34.791 14.041 27.917 1.00 20.63 284 TYR A N 1
ATOM 2187 C CA . TYR A 1 284 ? 35.003 12.802 28.688 1.00 22.30 284 TYR A CA 1
ATOM 2188 C C . TYR A 1 284 ? 36.167 12.949 29.698 1.00 22.99 284 TYR A C 1
ATOM 2189 O O . TYR A 1 284 ? 37.107 13.754 29.502 1.00 22.59 284 TYR A O 1
ATOM 2198 N N . ALA A 1 285 ? 36.127 12.112 30.759 1.00 21.13 285 ALA A N 1
ATOM 2199 C CA . ALA A 1 285 ? 37.175 12.085 31.744 1.00 22.40 285 ALA A CA 1
ATOM 2200 C C . ALA A 1 285 ? 37.396 10.614 32.196 1.00 21.70 285 ALA A C 1
ATOM 2201 O O . ALA A 1 285 ? 36.381 9.889 32.396 1.00 23.27 285 ALA A O 1
ATOM 2203 N N . GLU A 1 286 ? 38.660 10.262 32.379 1.00 21.33 286 GLU A N 1
ATOM 2204 C CA . GLU A 1 286 ? 38.999 8.888 32.664 1.00 23.00 286 GLU A CA 1
ATOM 2205 C C . GLU A 1 286 ? 40.147 8.744 33.640 1.00 22.80 286 GLU A C 1
ATOM 2206 O O . GLU A 1 286 ? 41.145 9.469 33.589 1.00 24.17 286 GLU A O 1
ATOM 2212 N N . TYR A 1 287 ? 40.047 7.697 34.467 1.00 25.06 287 TYR A N 1
ATOM 2213 C CA . TYR A 1 287 ? 41.185 7.241 35.314 1.00 23.23 287 TYR A CA 1
ATOM 2214 C C . TYR A 1 287 ? 41.661 5.860 34.823 1.00 25.58 287 TYR A C 1
ATOM 2215 O O . TYR A 1 287 ? 40.823 4.968 34.546 1.00 24.19 287 TYR A O 1
ATOM 2224 N N . GLY A 1 288 ? 42.969 5.713 34.742 1.00 23.79 288 GLY A N 1
ATOM 2225 C CA . GLY A 1 288 ? 43.655 4.469 34.397 1.00 28.55 288 GLY A CA 1
ATOM 2226 C C . GLY A 1 288 ? 44.713 4.032 35.455 1.00 28.26 288 GLY A C 1
ATOM 2227 O O . GLY A 1 288 ? 45.579 4.821 35.793 1.00 28.16 288 GLY A O 1
ATOM 2228 N N . TYR A 1 289 ? 44.620 2.761 35.912 1.00 24.40 289 TYR A N 1
ATOM 2229 C CA . TYR A 1 289 ? 45.614 2.147 36.845 1.00 27.09 289 TYR A CA 1
ATOM 2230 C C . TYR A 1 289 ? 46.348 1.037 36.093 1.00 30.17 289 TYR A C 1
ATOM 2231 O O . TYR A 1 289 ? 45.666 0.104 35.527 1.00 26.95 289 TYR A O 1
ATOM 2240 N N . GLY A 1 290 ? 47.685 1.137 35.948 1.00 26.72 290 GLY A N 1
ATOM 2241 C CA . GLY A 1 290 ? 48.493 0.122 35.281 1.00 27.76 290 GLY A CA 1
ATOM 2242 C C . GLY A 1 290 ? 49.538 -0.523 36.235 1.00 33.34 290 GLY A C 1
ATOM 2243 O O . GLY A 1 290 ? 50.087 0.183 37.083 1.00 29.67 290 GLY A O 1
ATOM 2244 N N . ASP A 1 291 ? 49.788 -1.828 36.104 1.00 28.67 291 ASP A N 1
ATOM 2245 C CA . ASP A 1 291 ? 50.891 -2.503 36.874 1.00 30.80 291 ASP A CA 1
ATOM 2246 C C . ASP A 1 291 ? 51.436 -3.647 36.062 1.00 31.57 291 ASP A C 1
ATOM 2247 O O . ASP A 1 291 ? 50.673 -4.588 35.725 1.00 30.13 291 ASP A O 1
ATOM 2252 N N . GLY A 1 292 ? 52.749 -3.611 35.770 1.00 30.02 292 GLY A N 1
ATOM 2253 C CA . GLY A 1 292 ? 53.392 -4.685 35.062 1.00 29.24 292 GLY A CA 1
ATOM 2254 C C . GLY A 1 292 ? 53.808 -4.349 33.689 1.00 28.33 292 GLY A C 1
ATOM 2255 O O . GLY A 1 292 ? 54.070 -3.157 33.373 1.00 32.04 292 GLY A O 1
ATOM 2256 N N . THR A 1 293 ? 53.846 -5.370 32.831 1.00 27.67 293 THR A N 1
ATOM 2257 C CA . THR A 1 293 ? 54.404 -5.307 31.493 1.00 28.12 293 THR A CA 1
ATOM 2258 C C . THR A 1 293 ? 53.387 -5.249 30.323 1.00 31.91 293 THR A C 1
ATOM 2259 O O . THR A 1 293 ? 52.375 -5.957 30.423 1.00 30.53 293 THR A O 1
ATOM 2263 N N . THR A 1 294 ? 53.666 -4.438 29.295 1.00 27.31 294 THR A N 1
ATOM 2264 C CA . THR A 1 294 ? 53.111 -4.600 27.923 1.00 29.31 294 THR A CA 1
ATOM 2265 C C . THR A 1 294 ? 54.222 -4.690 26.921 1.00 29.42 294 THR A C 1
ATOM 2266 O O . THR A 1 294 ? 55.208 -3.918 27.091 1.00 32.39 294 THR A O 1
ATOM 2270 N N . LEU A 1 295 ? 54.098 -5.562 25.892 1.00 27.04 295 LEU A N 1
ATOM 2271 C CA . LEU A 1 295 ? 54.977 -5.547 24.712 1.00 28.78 295 LEU A CA 1
ATOM 2272 C C . LEU A 1 295 ? 54.638 -4.466 23.670 1.00 32.41 295 LEU A C 1
ATOM 2273 O O . LEU A 1 295 ? 55.286 -4.386 22.646 1.00 31.10 295 LEU A O 1
ATOM 2278 N N . GLY A 1 296 ? 53.568 -3.673 23.916 1.00 31.29 296 GLY A N 1
ATOM 2279 C CA . GLY A 1 296 ? 53.159 -2.573 23.005 1.00 28.91 296 GLY A CA 1
ATOM 2280 C C . GLY A 1 296 ? 51.641 -2.708 22.742 1.00 30.11 296 GLY A C 1
ATOM 2281 O O . GLY A 1 296 ? 51.165 -3.828 22.607 1.00 28.51 296 GLY A O 1
ATOM 2282 N N . TYR A 1 297 ? 50.905 -1.598 22.663 1.00 27.11 297 TYR A N 1
ATOM 2283 C CA . TYR A 1 297 ? 49.453 -1.642 22.268 1.00 27.22 297 TYR A CA 1
ATOM 2284 C C . TYR A 1 297 ? 49.030 -0.309 21.676 1.00 30.93 297 TYR A C 1
ATOM 2285 O O . TYR A 1 297 ? 49.749 0.686 21.833 1.00 30.68 297 TYR A O 1
ATOM 2294 N N . THR A 1 298 ? 47.830 -0.316 21.073 1.00 29.96 298 THR A N 1
ATOM 2295 C CA . THR A 1 298 ? 47.200 0.851 20.484 1.00 34.40 298 THR A CA 1
ATOM 2296 C C . THR A 1 298 ? 45.833 1.110 21.127 1.00 27.58 298 THR A C 1
ATOM 2297 O O . THR A 1 298 ? 45.093 0.170 21.362 1.00 30.01 298 THR A O 1
ATOM 2301 N N . ASN A 1 299 ? 45.594 2.319 21.638 1.00 27.05 299 ASN A N 1
ATOM 2302 C CA . ASN A 1 299 ? 44.267 2.683 22.166 1.00 24.98 299 ASN A CA 1
ATOM 2303 C C . ASN A 1 299 ? 43.508 3.255 20.975 1.00 25.83 299 ASN A C 1
ATOM 2304 O O . ASN A 1 299 ? 43.897 4.382 20.468 1.00 25.10 299 ASN A O 1
ATOM 2309 N N . LYS A 1 300 ? 42.474 2.541 20.501 1.00 22.54 300 LYS A N 1
ATOM 2310 C CA . LYS A 1 300 ? 41.704 2.989 19.336 1.00 25.19 300 LYS A CA 1
ATOM 2311 C C . LYS A 1 300 ? 41.017 4.341 19.584 1.00 25.69 300 LYS A C 1
ATOM 2312 O O . LYS A 1 300 ? 40.955 5.204 18.700 1.00 24.41 300 LYS A O 1
ATOM 2318 N N . GLY A 1 301 ? 40.465 4.532 20.776 1.00 22.44 301 GLY A N 1
ATOM 2319 C CA . GLY A 1 301 ? 39.718 5.771 21.073 1.00 24.74 301 GLY A CA 1
ATOM 2320 C C . GLY A 1 301 ? 40.520 7.070 20.818 1.00 24.99 301 GLY A C 1
ATOM 2321 O O . GLY A 1 301 ? 40.037 8.020 20.105 1.00 24.55 301 GLY A O 1
ATOM 2322 N N . SER A 1 302 ? 41.737 7.092 21.318 1.00 22.62 302 SER A N 1
ATOM 2323 C CA . SER A 1 302 ? 42.548 8.297 21.225 1.00 26.12 302 SER A CA 1
ATOM 2324 C C . SER A 1 302 ? 43.591 8.228 20.078 1.00 27.56 302 SER A C 1
ATOM 2325 O O . SER A 1 302 ? 44.253 9.247 19.804 1.00 26.21 302 SER A O 1
ATOM 2328 N N . ASP A 1 303 ? 43.739 7.065 19.437 1.00 26.08 303 ASP A N 1
ATOM 2329 C CA . ASP A 1 303 ? 44.775 6.769 18.484 1.00 31.06 303 ASP A CA 1
ATOM 2330 C C . ASP A 1 303 ? 46.170 6.721 19.114 1.00 34.59 303 ASP A C 1
ATOM 2331 O O . ASP A 1 303 ? 47.151 6.742 18.409 1.00 48.75 303 ASP A O 1
ATOM 2336 N N . ALA A 1 304 ? 46.328 6.660 20.407 1.00 33.07 304 ALA A N 1
ATOM 2337 C CA . ALA A 1 304 ? 47.706 6.650 20.943 1.00 38.04 304 ALA A CA 1
ATOM 2338 C C . ALA A 1 304 ? 48.395 5.237 20.798 1.00 43.17 304 ALA A C 1
ATOM 2339 O O . ALA A 1 304 ? 47.728 4.178 20.827 1.00 35.88 304 ALA A O 1
ATOM 2341 N N . GLU A 1 305 ? 49.702 5.238 20.502 1.00 40.72 305 GLU A N 1
ATOM 2342 C CA A GLU A 1 305 ? 50.488 3.998 20.472 0.50 44.28 305 GLU A CA 1
ATOM 2343 C CA B GLU A 1 305 ? 50.533 4.028 20.466 0.50 46.66 305 GLU A CA 1
ATOM 2344 C C . GLU A 1 305 ? 51.388 4.070 21.709 1.00 46.26 305 GLU A C 1
ATOM 2345 O O . GLU A 1 305 ? 51.950 5.118 22.029 1.00 45.11 305 GLU A O 1
ATOM 2356 N N . VAL A 1 306 ? 51.427 2.976 22.457 1.00 35.26 306 VAL A N 1
ATOM 2357 C CA . VAL A 1 306 ? 52.279 2.845 23.613 1.00 33.68 306 VAL A CA 1
ATOM 2358 C C . VAL A 1 306 ? 53.292 1.744 23.262 1.00 36.91 306 VAL A C 1
ATOM 2359 O O . VAL A 1 306 ? 52.900 0.640 22.885 1.00 31.80 306 VAL A O 1
ATOM 2363 N N . LYS A 1 307 ? 54.608 2.066 23.277 1.00 36.23 307 LYS A N 1
ATOM 2364 C CA . LYS A 1 307 ? 55.662 1.043 22.987 1.00 34.19 307 LYS A CA 1
ATOM 2365 C C . LYS A 1 307 ? 55.878 0.182 24.209 1.00 32.50 307 LYS A C 1
ATOM 2366 O O . LYS A 1 307 ? 55.491 0.534 25.341 1.00 32.75 307 LYS A O 1
ATOM 2372 N N . ALA A 1 308 ? 56.556 -0.933 23.984 1.00 33.20 308 ALA A N 1
ATOM 2373 C CA . ALA A 1 308 ? 56.870 -1.855 25.069 1.00 35.38 308 ALA A CA 1
ATOM 2374 C C . ALA A 1 308 ? 57.398 -1.173 26.318 1.00 39.91 308 ALA A C 1
ATOM 2375 O O . ALA A 1 308 ? 58.243 -0.271 26.242 1.00 38.69 308 ALA A O 1
ATOM 2377 N N . THR A 1 309 ? 56.847 -1.523 27.468 1.00 38.00 309 THR A N 1
ATOM 2378 C CA . THR A 1 309 ? 57.158 -0.830 28.747 1.00 40.54 309 THR A CA 1
ATOM 2379 C C . THR A 1 309 ? 56.767 -1.647 30.006 1.00 41.74 309 THR A C 1
ATOM 2380 O O . THR A 1 309 ? 56.020 -2.629 29.942 1.00 38.30 309 THR A O 1
ATOM 2384 N N . LYS A 1 310 ? 57.306 -1.248 31.149 1.00 37.45 310 LYS A N 1
ATOM 2385 C CA . LYS A 1 310 ? 56.958 -1.792 32.397 1.00 37.43 310 LYS A CA 1
ATOM 2386 C C . LYS A 1 310 ? 56.652 -0.645 33.329 1.00 40.52 310 LYS A C 1
ATOM 2387 O O . LYS A 1 310 ? 57.417 0.323 33.395 1.00 40.50 310 LYS A O 1
ATOM 2393 N N . VAL A 1 311 ? 55.542 -0.743 34.063 1.00 35.78 311 VAL A N 1
ATOM 2394 C CA . VAL A 1 311 ? 55.165 0.305 35.034 1.00 38.20 311 VAL A CA 1
ATOM 2395 C C . VAL A 1 311 ? 54.889 -0.324 36.374 1.00 36.95 311 VAL A C 1
ATOM 2396 O O . VAL A 1 311 ? 54.581 -1.520 36.466 1.00 36.23 311 VAL A O 1
ATOM 2400 N N . ASP A 1 312 ? 55.021 0.474 37.422 1.00 36.01 312 ASP A N 1
ATOM 2401 C CA . ASP A 1 312 ? 54.803 0.050 38.793 1.00 35.66 312 ASP A CA 1
ATOM 2402 C C . ASP A 1 312 ? 53.704 0.792 39.467 1.00 37.76 312 ASP A C 1
ATOM 2403 O O . ASP A 1 312 ? 53.891 1.980 39.853 1.00 40.75 312 ASP A O 1
ATOM 2408 N N . SER A 1 313 ? 52.528 0.173 39.629 1.00 35.21 313 SER A N 1
ATOM 2409 C CA . SER A 1 313 ? 51.379 0.804 40.311 1.00 35.74 313 SER A CA 1
ATOM 2410 C C . SER A 1 313 ? 51.132 2.249 39.863 1.00 35.44 313 SER A C 1
ATOM 2411 O O . SER A 1 313 ? 51.038 3.154 40.694 1.00 34.81 313 SER A O 1
ATOM 2414 N N . ALA A 1 314 ? 51.029 2.459 38.550 1.00 31.38 314 ALA A N 1
ATOM 2415 C CA . ALA A 1 314 ? 50.906 3.836 37.978 1.00 31.17 314 ALA A CA 1
ATOM 2416 C C . ALA A 1 314 ? 49.423 4.336 37.958 1.00 34.68 314 ALA A C 1
ATOM 2417 O O . ALA A 1 314 ? 48.540 3.576 37.423 1.00 28.91 314 ALA A O 1
ATOM 2419 N N . ASN A 1 315 ? 49.176 5.578 38.448 1.00 27.21 315 ASN A N 1
ATOM 2420 C CA . ASN A 1 315 ? 47.861 6.266 38.471 1.00 30.43 315 ASN A CA 1
ATOM 2421 C C . ASN A 1 315 ? 47.891 7.293 37.344 1.00 32.61 315 ASN A C 1
ATOM 2422 O O . ASN A 1 315 ? 48.928 8.009 37.151 1.00 31.79 315 ASN A O 1
ATOM 2427 N N . ASN A 1 316 ? 46.862 7.250 36.489 1.00 25.54 316 ASN A N 1
ATOM 2428 C CA . ASN A 1 316 ? 46.853 8.084 35.228 1.00 26.25 316 ASN A CA 1
ATOM 2429 C C . ASN A 1 316 ? 45.497 8.696 35.045 1.00 25.84 316 ASN A C 1
ATOM 2430 O O . ASN A 1 316 ? 44.469 8.079 35.410 1.00 24.90 316 ASN A O 1
ATOM 2435 N N . PHE A 1 317 ? 45.427 9.932 34.480 1.00 25.20 317 PHE A N 1
ATOM 2436 C CA . PHE A 1 317 ? 44.155 10.575 34.216 1.00 25.69 317 PHE A CA 1
ATOM 2437 C C . PHE A 1 317 ? 44.205 11.283 32.838 1.00 25.55 317 PHE A C 1
ATOM 2438 O O . PHE A 1 317 ? 45.252 11.770 32.395 1.00 26.33 317 PHE A O 1
ATOM 2446 N N . GLY A 1 318 ? 43.046 11.301 32.186 1.00 23.49 318 GLY A N 1
ATOM 2447 C CA . GLY A 1 318 ? 42.835 12.042 30.926 1.00 24.28 318 GLY A CA 1
ATOM 2448 C C . GLY A 1 318 ? 41.550 12.759 30.873 1.00 24.28 318 GLY A C 1
ATOM 2449 O O . GLY A 1 318 ? 40.556 12.292 31.419 1.00 25.16 318 GLY A O 1
ATOM 2450 N N . ILE A 1 319 ? 41.509 13.987 30.288 1.00 23.51 319 ILE A N 1
ATOM 2451 C CA . ILE A 1 319 ? 40.267 14.647 30.068 1.00 20.49 319 ILE A CA 1
ATOM 2452 C C . ILE A 1 319 ? 40.304 15.164 28.583 1.00 24.03 319 ILE A C 1
ATOM 2453 O O . ILE A 1 319 ? 41.342 15.552 28.056 1.00 24.63 319 ILE A O 1
ATOM 2458 N N . GLY A 1 320 ? 39.131 15.167 27.925 1.00 22.64 320 GLY A N 1
ATOM 2459 C CA . GLY A 1 320 ? 39.106 15.594 26.466 1.00 22.01 320 GLY A CA 1
ATOM 2460 C C . GLY A 1 320 ? 37.846 16.148 26.024 1.00 21.71 320 GLY A C 1
ATOM 2461 O O . GLY A 1 320 ? 36.818 15.945 26.662 1.00 22.44 320 GLY A O 1
ATOM 2462 N N . ALA A 1 321 ? 37.879 16.864 24.881 1.00 21.67 321 ALA A N 1
ATOM 2463 C CA . ALA A 1 321 ? 36.670 17.378 24.283 1.00 22.10 321 ALA A CA 1
ATOM 2464 C C . ALA A 1 321 ? 36.872 17.303 22.737 1.00 20.46 321 ALA A C 1
ATOM 2465 O O . ALA A 1 321 ? 38.026 17.383 22.206 1.00 22.73 321 ALA A O 1
ATOM 2467 N N . ARG A 1 322 ? 35.768 17.050 22.091 1.00 22.24 322 ARG A N 1
ATOM 2468 C CA . ARG A 1 322 ? 35.721 16.881 20.606 1.00 22.89 322 ARG A CA 1
ATOM 2469 C C . ARG A 1 322 ? 34.623 17.724 19.977 1.00 21.98 322 ARG A C 1
ATOM 2470 O O . ARG A 1 322 ? 33.458 17.900 20.527 1.00 23.34 322 ARG A O 1
ATOM 2478 N N . TYR A 1 323 ? 34.965 18.210 18.758 1.00 24.18 323 TYR A N 1
ATOM 2479 C CA . TYR A 1 323 ? 33.967 18.821 17.865 1.00 23.72 323 TYR A CA 1
ATOM 2480 C C . TYR A 1 323 ? 33.891 17.983 16.551 1.00 22.77 323 TYR A C 1
ATOM 2481 O O . TYR A 1 323 ? 34.956 17.752 15.991 1.00 23.74 323 TYR A O 1
ATOM 2490 N N . TYR A 1 324 ? 32.681 17.605 16.137 1.00 22.56 324 TYR A N 1
ATOM 2491 C CA . TYR A 1 324 ? 32.511 16.784 14.894 1.00 25.85 324 TYR A CA 1
ATOM 2492 C C . TYR A 1 324 ? 31.784 17.612 13.824 1.00 29.12 324 TYR A C 1
ATOM 2493 O O . TYR A 1 324 ? 30.836 18.284 14.125 1.00 25.61 324 TYR A O 1
ATOM 2502 N N . TRP A 1 325 ? 32.127 17.382 12.549 1.00 27.80 325 TRP A N 1
ATOM 2503 C CA . TRP A 1 325 ? 31.255 17.816 11.433 1.00 27.25 325 TRP A CA 1
ATOM 2504 C C . TRP A 1 325 ? 31.179 16.686 10.362 1.00 35.33 325 TRP A C 1
ATOM 2505 O O . TRP A 1 325 ? 32.042 15.772 10.392 1.00 30.65 325 TRP A O 1
#

B-factor: mean 40.39, std 18.29, range [17.58, 123.01]

Radius of gyration: 20.74 Å; Cα contacts (8 Å, |Δi|>4): 944; chains: 1; bounding box: 63×40×51 Å

Nearest PDB structures (foldseek):
  6ehd-assembly1_A  TM=1.003E+00  e=1.257E-57  Vibrio cholerae O395
  5oyk-assembly1_A  TM=9.897E-01  e=1.147E-49  Vibrio cholerae
  6ehf-assembly1_A  TM=9.831E-01  e=1.605E-48  Vibrio cholerae O395
  6ehe-assembly1_A  TM=9.636E-01  e=3.273E-47  Vibrio cholerae O395
  7xzi-assembly1_9  TM=3.836E-01  e=6.644E-01  Chlamydomonas reinhardtii

Solvent-accessible surface area: 17025 Å² total; per-residue (Å²): 81,113,114,128,104,69,130,52,10,39,36,32,85,40,4,26,86,26,87,1,52,29,76,65,68,135,146,127,81,66,138,63,54,15,20,16,29,25,8,39,29,35,57,118,72,75,78,153,52,64,26,79,25,35,56,31,16,67,7,66,158,146,116,105,52,14,10,112,24,110,0,40,117,27,112,145,6,51,60,16,93,26,48,3,67,0,2,1,14,60,20,18,10,1,10,42,10,18,4,13,0,1,15,1,5,2,2,5,19,10,12,63,6,55,9,69,26,3,33,25,60,47,79,136,32,162,60,86,47,37,57,23,10,105,0,91,47,74,154,93,88,64,36,62,5,52,10,109,1,66,4,15,65,137,71,84,77,36,50,18,28,10,9,22,92,1,61,27,86,68,38,105,98,24,70,66,88,107,72,143,95,92,69,74,75,113,24,29,12,20,0,37,13,118,1,66,1,24,46,96,69,84,78,80,16,46,85,0,56,1,136,5,84,5,69,17,50,33,105,146,81,119,60,43,40,64,1,69,10,58,1,58,6,18,18,111,107,77,48,122,85,30,70,77,6,43,7,99,2,55,6,91,10,103,15,94,105,58,66,93,106,64,9,37,16,55,1,108,8,55,10,79,84,120,30,106,144,17,49,52,8,39,7,75,0,66,7,54,13,21,19,49,6,22,11,0,79,22,6,59,28,76,52,132,65,60,123,52,114,54,9,63,18,102,1,76,8,42,22,107,49,89

Sequence (322 aa):
AEILKSDAGTVDDFYGQLRTELKFLEDKDPTIGSGSSRAGVDANYTVNDSLALQGKVEFALKDMYVRNHILGVKTNFGKFSFGKQWTTSDDVYGADYSYFFGGTGLRYGTLSDALHDSQVVKYVYEADSFWVKAGYGFPEDNAKQELAELYVGATFGDLAVVHAGGGQNRDKAFKVGSNTVGTTTTTDIKADVTNSYFEVVTGEYTIGDALIGVTYYNAELDVENNPLVIDEDAISVAGTYKVADKTKLYAGYEYVMQEANTGADEDGTLVYLGVEYKFASWARVYAEYGYGDGTTLGYTNKGSDAEEVKATKVDSANNFGIGARYYW

InterPro domains:
  IPR023614 Porin domain superfamily [G3DSA:2.40.160.10] (44-367)
  IPR033900 Porin domain, Gram-negative type [PF13609] (31-336)
  IPR033900 Porin domain, Gram-negative type [cd00342] (53-368)
  IPR050298 Gram-negative bacterial outer membrane porin [PTHR34501] (25-368)

Secondary structure (DSSP, 8-state):
-EEEEESSEEEEEEEEEEEEEEEETTS--EE-----EEEEEEEEEEETTEEEEEEEEEE----EEEEEEEEEEETTEEEEEEEEE-HHHHH--S---SSS--TT--TTTTTTTEEEEEEEEEEEETTEEEEEEEE---TTSS-EEEEEEEEEEETTEEEEEEEEEEEEEEEEEEEEEETTEEEEEEEEEEEEEEEEEEEEEETTEEEEEEEEEEEEEETTSS-EEEEEEEEEEEEEEEETTEEEEEEEEEEEEEETTS-EEEEEEEEEEEEEEEETTEEEEEEEEEEEEEEEEEEETTTTEEEEEEEEEEEEEEEEEEEEE-

Organism: Vibrio cholerae serotype O1 (strain ATCC 39541 / Classical Ogawa 395 / O395) (NCBI:txid345073)

Foldseek 3Di:
DPFPDDDLKTKDKKWKDKWKWKDWFPDDIDIPLFWTKIKIWIKHDPDPFKIWIWIWMWTVPVIDTQWTWIWMQGPVWIKIWFKDFDPLLVVQFPDPDQPDDFLQRFQCLQPLRIAGTKIKTWDDDDFKIKIWMFHDQPVLPTKGWTWIKIWGDDPQKTKMKIWIKIWHAWDFPAWDDDPHDIDTDTFTKMKTKMKMKMWGDDPQKIKMKMWMKIWIDTDPDPKIKIKTKMKIWMKGPPDPFKIKIKIKIKMWIAIPVGDIWIKIKIKIKMKGAPDPFKIKMKMKMWIAIWGCKGADSNRRDTDHTDGDHRMIMMMIMMMGID